Protein AF-A0A1Y5PJU2-F1 (afdb_monomer)

Structure (mmCIF, N/CA/C/O backbone):
data_AF-A0A1Y5PJU2-F1
#
_entry.id   AF-A0A1Y5PJU2-F1
#
loop_
_atom_site.group_PDB
_atom_site.id
_atom_site.type_symbol
_atom_site.label_atom_id
_atom_site.label_alt_id
_atom_site.label_comp_id
_atom_site.label_asym_id
_atom_site.label_entity_id
_atom_site.label_seq_id
_atom_site.pdbx_PDB_ins_code
_atom_site.Cartn_x
_atom_site.Cartn_y
_atom_site.Cartn_z
_atom_site.occupancy
_atom_site.B_iso_or_equiv
_atom_site.auth_seq_id
_atom_site.auth_comp_id
_atom_site.auth_asym_id
_atom_site.auth_atom_id
_atom_site.pdbx_PDB_model_num
ATOM 1 N N . MET A 1 1 ? -6.019 -44.370 -38.237 1.00 35.06 1 MET A N 1
ATOM 2 C CA . MET A 1 1 ? -5.677 -44.091 -36.828 1.00 35.06 1 MET A CA 1
ATOM 3 C C . MET A 1 1 ? -4.952 -42.765 -36.799 1.00 35.06 1 MET A C 1
ATOM 5 O O . MET A 1 1 ? -3.751 -42.703 -37.023 1.00 35.06 1 MET A O 1
ATOM 9 N N . GLU A 1 2 ? -5.731 -41.704 -36.664 1.00 30.97 2 GLU A N 1
ATOM 10 C CA . GLU A 1 2 ? -5.253 -40.337 -36.496 1.00 30.97 2 GLU A CA 1
ATOM 11 C C . GLU A 1 2 ? -4.631 -40.262 -35.096 1.00 30.97 2 GLU A C 1
ATOM 13 O O . GLU A 1 2 ? -5.286 -40.617 -34.115 1.00 30.97 2 GLU A O 1
ATOM 18 N N . LYS A 1 3 ? -3.340 -39.930 -34.989 1.00 35.19 3 LYS A N 1
ATOM 19 C CA . LYS A 1 3 ? -2.723 -39.669 -33.685 1.00 35.19 3 LYS A CA 1
ATOM 20 C C . LYS A 1 3 ? -3.449 -38.456 -33.104 1.00 35.19 3 LYS A C 1
ATOM 22 O O . LYS A 1 3 ? -3.185 -37.345 -33.548 1.00 35.19 3 LYS A O 1
ATOM 27 N N . MET A 1 4 ? -4.360 -38.669 -32.152 1.00 36.19 4 MET A N 1
ATOM 28 C CA . MET A 1 4 ? -4.891 -37.590 -31.322 1.00 36.19 4 MET A CA 1
ATOM 29 C C . MET A 1 4 ? -3.695 -36.890 -30.682 1.00 36.19 4 MET A C 1
ATOM 31 O O . MET A 1 4 ? -2.998 -37.458 -29.843 1.00 36.19 4 MET A O 1
ATOM 35 N N . THR A 1 5 ? -3.404 -35.682 -31.145 1.00 40.88 5 THR A N 1
ATOM 36 C CA . THR A 1 5 ? -2.359 -34.816 -30.616 1.00 40.88 5 THR A CA 1
ATOM 37 C C . THR A 1 5 ? -2.793 -34.329 -29.238 1.00 40.88 5 THR A C 1
ATOM 39 O O . THR A 1 5 ? -3.258 -33.206 -29.088 1.00 40.88 5 THR A O 1
ATOM 42 N N . GLY A 1 6 ? -2.633 -35.169 -28.213 1.00 47.41 6 GLY A N 1
ATOM 43 C CA . GLY A 1 6 ? -2.803 -34.821 -26.796 1.00 47.41 6 GLY A CA 1
ATOM 44 C C . GLY A 1 6 ? -1.730 -33.858 -26.269 1.00 47.41 6 GLY A C 1
ATOM 45 O O . GLY A 1 6 ? -1.386 -33.893 -25.094 1.00 47.41 6 GLY A O 1
ATOM 46 N N . GLY A 1 7 ? -1.159 -33.013 -27.131 1.00 60.91 7 GLY A N 1
ATOM 47 C CA . GLY A 1 7 ? -0.114 -32.057 -26.781 1.00 60.91 7 GLY A CA 1
ATOM 48 C C . GLY A 1 7 ? -0.675 -30.775 -26.167 1.00 60.91 7 GLY A C 1
ATOM 49 O O . GLY A 1 7 ? -1.862 -30.471 -26.285 1.00 60.91 7 GLY A O 1
ATOM 50 N N . LEU A 1 8 ? 0.199 -29.998 -25.530 1.00 74.81 8 LEU A N 1
ATOM 51 C CA . LEU A 1 8 ? -0.090 -28.649 -25.025 1.00 74.81 8 LEU A CA 1
ATOM 52 C C . LEU A 1 8 ? 0.005 -27.576 -26.134 1.00 74.81 8 LEU A C 1
ATOM 54 O O . LEU A 1 8 ? 0.258 -26.415 -25.833 1.00 74.81 8 LEU A O 1
ATOM 58 N N . GLY A 1 9 ? -0.151 -27.955 -27.410 1.00 76.50 9 GLY A N 1
ATOM 59 C CA . GLY A 1 9 ? 0.202 -27.128 -28.575 1.00 76.50 9 GLY A CA 1
ATOM 60 C C . GLY A 1 9 ? -0.530 -25.784 -28.670 1.00 76.50 9 GLY A C 1
ATOM 61 O O . GLY A 1 9 ? 0.021 -24.837 -29.224 1.00 76.50 9 GLY A O 1
ATOM 62 N N . ASP A 1 10 ? -1.712 -25.679 -28.060 1.00 85.62 10 ASP A N 1
ATOM 63 C CA . ASP A 1 10 ? -2.533 -24.460 -28.051 1.00 85.62 10 ASP A CA 1
ATOM 64 C C . ASP A 1 10 ? -2.199 -23.508 -26.880 1.00 85.62 10 ASP A C 1
ATOM 66 O O . ASP A 1 10 ? -2.686 -22.373 -26.810 1.00 85.62 10 ASP A O 1
ATOM 70 N N . LEU A 1 11 ? -1.361 -23.953 -25.934 1.00 93.75 11 LEU A N 1
ATOM 71 C CA . LEU A 1 11 ? -0.965 -23.162 -24.769 1.00 93.75 11 LEU A CA 1
ATOM 72 C C . LEU A 1 11 ? 0.141 -22.158 -25.108 1.00 93.75 11 LEU A C 1
ATOM 74 O O . LEU A 1 11 ? 0.793 -22.225 -26.144 1.00 93.75 11 LEU A O 1
ATOM 78 N N . HIS A 1 12 ? 0.378 -21.205 -24.214 1.00 96.38 12 HIS A N 1
ATOM 79 C CA . HIS A 1 12 ? 1.421 -20.201 -24.373 1.00 96.38 12 HIS A CA 1
ATOM 80 C C . HIS A 1 12 ? 2.815 -20.855 -24.535 1.00 96.38 12 HIS A C 1
ATOM 82 O O . HIS A 1 12 ? 3.142 -21.754 -23.751 1.00 96.38 12 HIS A O 1
ATOM 88 N N . PRO A 1 13 ? 3.677 -20.402 -25.471 1.00 90.06 13 PRO A N 1
ATOM 89 C CA . PRO A 1 13 ? 4.961 -21.054 -25.762 1.00 90.06 13 PRO A CA 1
ATOM 90 C C . PRO A 1 13 ? 5.866 -21.259 -24.540 1.00 90.06 13 PRO A C 1
ATOM 92 O O . PRO A 1 13 ? 6.467 -22.318 -24.390 1.00 90.06 13 PRO A O 1
ATOM 95 N N . LEU A 1 14 ? 5.917 -20.289 -23.617 1.00 87.62 14 LEU A N 1
ATOM 96 C CA . LEU A 1 14 ? 6.701 -20.424 -22.378 1.00 87.62 14 LEU A CA 1
ATOM 97 C C . LEU A 1 14 ? 6.152 -21.496 -21.423 1.00 87.62 14 LEU A C 1
ATOM 99 O O . LEU A 1 14 ? 6.927 -22.110 -20.698 1.00 87.62 14 LEU A O 1
ATOM 103 N N . VAL A 1 15 ? 4.842 -21.764 -21.439 1.00 93.25 15 VAL A N 1
ATOM 104 C CA . VAL A 1 15 ? 4.245 -22.859 -20.656 1.00 93.25 15 VAL A CA 1
ATOM 105 C C . VAL A 1 15 ? 4.590 -24.202 -21.287 1.00 93.25 15 VAL A C 1
ATOM 107 O O . VAL A 1 15 ? 4.985 -25.126 -20.579 1.00 93.25 15 VAL A O 1
ATOM 110 N N . GLN A 1 16 ? 4.509 -24.296 -22.618 1.00 88.50 16 GLN A N 1
ATOM 111 C CA . GLN A 1 16 ? 4.917 -25.500 -23.346 1.00 88.50 16 GLN A CA 1
ATOM 112 C C . GLN A 1 16 ? 6.392 -25.829 -23.092 1.00 88.50 16 GLN A C 1
ATOM 114 O O . GLN A 1 16 ? 6.725 -26.977 -22.811 1.00 88.50 16 GLN A O 1
ATOM 119 N N . ALA A 1 17 ? 7.265 -24.820 -23.138 1.00 82.38 17 ALA A N 1
ATOM 120 C CA . ALA A 1 17 ? 8.690 -24.986 -22.884 1.00 82.38 17 ALA A CA 1
ATOM 121 C C . ALA A 1 17 ? 8.986 -25.412 -21.437 1.00 82.38 17 ALA A C 1
ATOM 123 O O . ALA A 1 17 ? 9.853 -26.255 -21.219 1.00 82.38 17 ALA A O 1
ATOM 124 N N . ALA A 1 18 ? 8.272 -24.849 -20.457 1.00 87.19 18 ALA A N 1
ATOM 125 C CA . ALA A 1 18 ? 8.531 -25.104 -19.043 1.00 87.19 18 ALA A CA 1
ATOM 126 C C . ALA A 1 18 ? 7.957 -26.439 -18.537 1.00 87.19 18 ALA A C 1
ATOM 128 O O . ALA A 1 18 ? 8.632 -27.134 -17.784 1.00 87.19 18 ALA A O 1
ATOM 129 N N . GLY A 1 19 ? 6.720 -26.783 -18.917 1.00 87.06 19 GLY A N 1
ATOM 130 C CA . GLY A 1 19 ? 5.999 -27.945 -18.375 1.00 87.06 19 GLY A CA 1
ATOM 131 C C . GLY A 1 19 ? 5.685 -29.053 -19.385 1.00 87.06 19 GLY A C 1
ATOM 132 O O . GLY A 1 19 ? 5.297 -30.151 -18.992 1.00 87.06 19 GLY A O 1
ATOM 133 N N . GLY A 1 20 ? 5.846 -28.802 -20.688 1.00 86.19 20 GLY A N 1
ATOM 134 C CA . GLY A 1 20 ? 5.513 -29.765 -21.743 1.00 86.19 20 GLY A CA 1
ATOM 135 C C . GLY A 1 20 ? 6.273 -31.092 -21.670 1.00 86.19 20 GLY A C 1
ATOM 136 O O . GLY A 1 20 ? 5.627 -32.135 -21.796 1.00 86.19 20 GLY A O 1
ATOM 137 N N . PRO A 1 21 ? 7.600 -31.104 -21.430 1.00 86.75 21 PRO A N 1
ATOM 138 C CA . PRO A 1 21 ? 8.348 -32.352 -21.289 1.00 86.75 21 PRO A CA 1
ATOM 139 C C . PRO A 1 21 ? 7.838 -33.231 -20.141 1.00 86.75 21 PRO A C 1
ATOM 141 O O . PRO A 1 21 ? 7.732 -34.443 -20.293 1.00 86.75 21 PRO A O 1
ATOM 144 N N . GLN A 1 22 ? 7.503 -32.638 -18.998 1.00 90.00 22 GLN A N 1
ATOM 145 C CA . GLN A 1 22 ? 7.021 -33.347 -17.815 1.00 90.00 22 GLN A CA 1
ATOM 146 C C . GLN A 1 22 ? 5.606 -33.878 -18.045 1.00 90.00 22 GLN A C 1
ATOM 148 O O . GLN A 1 22 ? 5.347 -35.055 -17.799 1.00 90.00 22 GLN A O 1
ATOM 153 N N . PHE A 1 23 ? 4.732 -33.057 -18.633 1.00 93.44 23 PHE A N 1
ATOM 154 C CA . PHE A 1 23 ? 3.368 -33.453 -18.973 1.00 93.44 23 PHE A CA 1
ATOM 155 C C . PHE A 1 23 ? 3.345 -34.646 -19.939 1.00 93.44 23 PHE A C 1
ATOM 157 O O . PHE A 1 23 ? 2.614 -35.609 -19.724 1.00 93.44 23 PHE A O 1
ATOM 164 N N . ALA A 1 24 ? 4.193 -34.627 -20.973 1.00 90.31 24 ALA A N 1
ATOM 165 C CA . ALA A 1 24 ? 4.287 -35.709 -21.954 1.00 90.31 24 ALA A CA 1
ATOM 166 C C . ALA A 1 24 ? 4.785 -37.040 -21.359 1.00 90.31 24 ALA A C 1
ATOM 168 O O . ALA A 1 24 ? 4.504 -38.099 -21.917 1.00 90.31 24 ALA A O 1
ATOM 169 N N . ASN A 1 25 ? 5.512 -36.985 -20.240 1.00 89.12 25 ASN A N 1
ATOM 170 C CA . ASN A 1 25 ? 6.032 -38.155 -19.532 1.00 89.12 25 ASN A CA 1
ATOM 171 C C . ASN A 1 25 ? 5.142 -38.596 -18.354 1.00 89.12 25 ASN A C 1
ATOM 173 O O . ASN A 1 25 ? 5.521 -39.510 -17.628 1.00 89.12 25 ASN A O 1
ATOM 177 N N . GLY A 1 26 ? 3.977 -37.969 -18.155 1.00 91.62 26 GLY A N 1
ATOM 178 C CA . GLY A 1 26 ? 3.060 -38.289 -17.056 1.00 91.62 26 GLY A CA 1
ATOM 179 C C . GLY A 1 26 ? 3.444 -37.685 -15.700 1.00 91.62 26 GLY A C 1
ATOM 180 O O . GLY A 1 26 ? 2.814 -38.002 -14.696 1.00 91.62 26 GLY A O 1
ATOM 181 N N . HIS A 1 27 ? 4.446 -36.802 -15.648 1.00 92.88 27 HIS A N 1
ATOM 182 C CA . HIS A 1 27 ? 4.845 -36.081 -14.434 1.00 92.88 27 HIS A CA 1
ATOM 183 C C . HIS A 1 27 ? 4.043 -34.778 -14.313 1.00 92.88 27 HIS A C 1
ATOM 185 O O . HIS A 1 27 ? 4.526 -33.679 -14.594 1.00 92.88 27 HIS A O 1
ATOM 191 N N . TYR A 1 28 ? 2.763 -34.907 -13.973 1.00 96.12 28 TYR A N 1
ATOM 192 C CA . TYR A 1 28 ? 1.808 -33.803 -14.042 1.00 96.12 28 TYR A CA 1
ATOM 193 C C . TYR A 1 28 ? 2.043 -32.711 -12.991 1.00 96.12 28 TYR A C 1
ATOM 195 O O . TYR A 1 28 ? 1.958 -31.527 -13.322 1.00 96.12 28 TYR A O 1
ATOM 203 N N . ASP A 1 29 ? 2.401 -33.077 -11.759 1.00 95.00 29 ASP A N 1
ATOM 204 C CA . ASP A 1 29 ? 2.730 -32.101 -10.713 1.00 95.00 29 ASP A CA 1
ATOM 205 C C . ASP A 1 29 ? 3.956 -31.259 -11.079 1.00 95.00 29 ASP A C 1
ATOM 207 O O . ASP A 1 29 ? 3.908 -30.028 -11.007 1.00 95.00 29 ASP A O 1
ATOM 211 N N . ASP A 1 30 ? 5.010 -31.894 -11.591 1.00 88.38 30 ASP A N 1
ATOM 212 C CA . ASP A 1 30 ? 6.201 -31.190 -12.068 1.00 88.38 30 ASP A CA 1
ATOM 213 C C . ASP A 1 30 ? 5.893 -30.265 -13.249 1.00 88.38 30 ASP A C 1
ATOM 215 O O . ASP A 1 30 ? 6.436 -29.161 -13.344 1.00 88.38 30 ASP A O 1
ATOM 219 N N . ALA A 1 31 ? 5.013 -30.690 -14.161 1.00 94.38 31 ALA A N 1
ATOM 220 C CA . ALA A 1 31 ? 4.590 -29.864 -15.287 1.00 94.38 31 ALA A CA 1
ATOM 221 C C . ALA A 1 31 ? 3.928 -28.566 -14.804 1.00 94.38 31 ALA A C 1
ATOM 223 O O . ALA A 1 31 ? 4.286 -27.475 -15.258 1.00 94.38 31 ALA A O 1
ATOM 224 N N . VAL A 1 32 ? 2.998 -28.683 -13.851 1.00 97.31 32 VAL A N 1
ATOM 225 C CA . VAL A 1 32 ? 2.294 -27.546 -13.247 1.00 97.31 32 VAL A CA 1
ATOM 226 C C . VAL A 1 32 ? 3.267 -26.660 -12.468 1.00 97.31 32 VAL A C 1
ATOM 228 O O . VAL A 1 32 ? 3.274 -25.440 -12.657 1.00 97.31 32 VAL A O 1
ATOM 231 N N . PHE A 1 33 ? 4.128 -27.251 -11.635 1.00 94.56 33 PHE A N 1
ATOM 232 C CA . PHE A 1 33 ? 5.118 -26.511 -10.856 1.00 94.56 33 PHE A CA 1
ATOM 233 C C . PHE A 1 33 ? 6.047 -25.686 -11.752 1.00 94.56 33 PHE A C 1
ATOM 235 O O . PHE A 1 33 ? 6.210 -24.481 -11.535 1.00 94.56 33 PHE A O 1
ATOM 242 N N . ASN A 1 34 ? 6.612 -26.302 -12.794 1.00 89.00 34 ASN A N 1
ATOM 243 C CA . ASN A 1 34 ? 7.532 -25.627 -13.706 1.00 89.00 34 ASN A CA 1
ATOM 244 C C . ASN A 1 34 ? 6.843 -24.513 -14.503 1.00 89.00 34 ASN A C 1
ATOM 246 O O . ASN A 1 34 ? 7.428 -23.443 -14.679 1.00 89.00 34 ASN A O 1
ATOM 250 N N . ALA A 1 35 ? 5.592 -24.710 -14.926 1.00 96.56 35 ALA A N 1
ATOM 251 C CA . ALA A 1 35 ? 4.828 -23.678 -15.619 1.00 96.56 35 ALA A CA 1
ATOM 252 C C . ALA A 1 35 ? 4.584 -22.441 -14.739 1.00 96.56 35 ALA A C 1
ATOM 254 O O . ALA A 1 35 ? 4.858 -21.319 -15.166 1.00 96.56 35 ALA A O 1
ATOM 255 N N . PHE A 1 36 ? 4.129 -22.615 -13.494 1.00 96.94 36 PHE A N 1
ATOM 256 C CA . PHE A 1 36 ? 3.908 -21.479 -12.591 1.00 96.94 36 PHE A CA 1
ATOM 257 C C . PHE A 1 36 ? 5.208 -20.874 -12.051 1.00 96.94 36 PHE A C 1
ATOM 259 O O . PHE A 1 36 ? 5.241 -19.682 -11.740 1.00 96.94 36 PHE A O 1
ATOM 266 N N . ARG A 1 37 ? 6.302 -21.644 -11.985 1.00 91.75 37 ARG A N 1
ATOM 267 C CA . ARG A 1 37 ? 7.639 -21.082 -11.760 1.00 91.75 37 ARG A CA 1
ATOM 268 C C . ARG A 1 37 ? 8.046 -20.165 -12.911 1.00 91.75 37 ARG A C 1
ATOM 270 O O . ARG A 1 37 ? 8.494 -19.058 -12.648 1.00 91.75 37 ARG A O 1
ATOM 277 N N . ALA A 1 38 ? 7.816 -20.575 -14.159 1.00 90.69 38 ALA A N 1
ATOM 278 C CA . ALA A 1 38 ? 8.081 -19.729 -15.318 1.00 90.69 38 ALA A CA 1
ATOM 279 C C . ALA A 1 38 ? 7.232 -18.445 -15.309 1.00 90.69 38 ALA A C 1
ATOM 281 O O . ALA A 1 38 ? 7.733 -17.394 -15.702 1.00 90.69 38 ALA A O 1
ATOM 282 N N . VAL A 1 39 ? 5.976 -18.503 -14.836 1.00 97.19 39 VAL A N 1
ATOM 283 C CA . VAL A 1 39 ? 5.142 -17.301 -14.635 1.00 97.19 39 VAL A CA 1
ATOM 284 C C . VAL A 1 39 ? 5.806 -16.353 -13.633 1.00 97.19 39 VAL A C 1
ATOM 286 O O . VAL A 1 39 ? 5.993 -15.186 -13.952 1.00 97.19 39 VAL A O 1
ATOM 289 N N . GLU A 1 40 ? 6.218 -16.850 -12.461 1.00 92.88 40 GLU A N 1
ATOM 290 C CA . GLU A 1 40 ? 6.909 -16.037 -11.447 1.00 92.88 40 GLU A CA 1
ATOM 291 C C . GLU A 1 40 ? 8.213 -15.425 -11.978 1.00 92.88 40 GLU A C 1
ATOM 293 O O . GLU A 1 40 ? 8.447 -14.230 -11.803 1.00 92.88 40 GLU A O 1
ATOM 298 N N . ASP A 1 41 ? 9.041 -16.220 -12.656 1.00 87.44 41 ASP A N 1
ATOM 299 C CA . ASP A 1 41 ? 10.323 -15.766 -13.201 1.00 87.44 41 ASP A CA 1
ATOM 300 C C . ASP A 1 41 ? 10.126 -14.685 -14.276 1.00 87.44 41 ASP A C 1
ATOM 302 O O . ASP A 1 41 ? 10.864 -13.697 -14.313 1.00 87.44 41 ASP A O 1
ATOM 306 N N . ARG A 1 42 ? 9.097 -14.821 -15.125 1.00 94.75 42 ARG A N 1
ATOM 307 C CA . ARG A 1 42 ? 8.756 -13.797 -16.120 1.00 94.75 42 ARG A CA 1
ATOM 308 C C . ARG A 1 42 ? 8.219 -12.527 -15.466 1.00 94.75 42 ARG A C 1
ATOM 310 O O . ARG A 1 42 ? 8.622 -11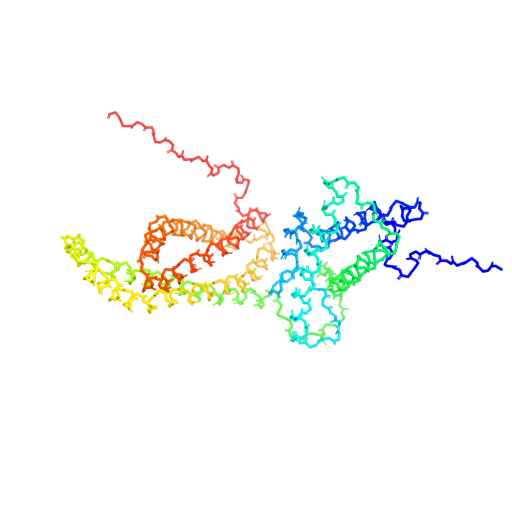.445 -15.883 1.00 94.75 42 ARG A O 1
ATOM 317 N N . THR A 1 43 ? 7.374 -12.642 -14.441 1.00 93.94 43 THR A N 1
ATOM 318 C CA . THR A 1 43 ? 6.894 -11.484 -13.673 1.00 93.94 43 THR A CA 1
ATOM 319 C C . THR A 1 43 ? 8.067 -10.696 -13.093 1.00 93.94 43 THR A C 1
ATOM 321 O O . THR A 1 43 ? 8.143 -9.498 -13.339 1.00 93.94 43 THR A O 1
ATOM 324 N N . LYS A 1 44 ? 9.031 -11.356 -12.426 1.00 84.38 44 LYS A N 1
ATOM 325 C CA . LYS A 1 44 ? 10.247 -10.697 -11.902 1.00 84.38 44 LYS A CA 1
ATOM 326 C C . LYS A 1 44 ? 11.031 -9.980 -12.994 1.00 84.38 44 LYS A C 1
ATOM 328 O O . LYS A 1 44 ? 11.446 -8.840 -12.816 1.00 84.38 44 LYS A O 1
ATOM 333 N N . LYS A 1 45 ? 11.234 -10.655 -14.130 1.00 84.12 45 LYS A N 1
ATOM 334 C CA . LYS A 1 45 ? 11.991 -10.104 -15.258 1.00 84.12 45 LYS A CA 1
ATOM 335 C C . LYS A 1 45 ? 11.337 -8.839 -15.814 1.00 84.12 45 LYS A C 1
ATOM 337 O O . LYS A 1 45 ? 12.047 -7.886 -16.107 1.00 84.12 45 LYS A O 1
ATOM 342 N N . LEU A 1 46 ? 10.016 -8.849 -15.981 1.00 81.38 46 LEU A N 1
ATOM 343 C CA . LEU A 1 46 ? 9.278 -7.718 -16.542 1.00 81.38 46 LEU A CA 1
ATOM 344 C C . LEU A 1 46 ? 9.131 -6.567 -15.544 1.00 81.38 46 LEU A C 1
ATOM 346 O O . LEU A 1 46 ? 9.163 -5.414 -15.949 1.00 81.38 46 LEU A O 1
ATOM 350 N N . SER A 1 47 ? 8.978 -6.868 -14.254 1.00 83.25 47 SER A N 1
ATOM 351 C CA . SER A 1 47 ? 8.734 -5.853 -13.229 1.00 83.25 47 SER A CA 1
ATOM 352 C C . SER A 1 47 ? 10.004 -5.297 -12.576 1.00 83.25 47 SER A C 1
ATOM 354 O O . SER A 1 47 ? 9.904 -4.373 -11.778 1.00 83.25 47 SER A O 1
ATOM 356 N N . GLY A 1 48 ? 11.173 -5.911 -12.797 1.00 76.12 48 GLY A N 1
ATOM 357 C CA . GLY A 1 48 ? 12.422 -5.573 -12.097 1.00 76.12 48 GLY A CA 1
ATOM 358 C C . GLY A 1 48 ? 12.415 -5.878 -10.589 1.00 76.12 48 GLY A C 1
ATOM 359 O O . GLY A 1 48 ? 13.352 -5.520 -9.879 1.00 76.12 48 GLY A O 1
ATOM 360 N N . ASN A 1 49 ? 11.373 -6.546 -10.082 1.00 74.56 49 ASN A N 1
ATOM 361 C CA . ASN A 1 49 ? 11.181 -6.794 -8.653 1.00 74.56 49 ASN A CA 1
ATOM 362 C C . ASN A 1 49 ? 11.856 -8.118 -8.240 1.00 74.56 49 ASN A C 1
ATOM 364 O O . ASN A 1 49 ? 11.757 -9.125 -8.944 1.00 74.56 49 ASN A O 1
ATOM 368 N N . SER A 1 50 ? 12.542 -8.117 -7.095 1.00 79.94 50 SER A N 1
ATOM 369 C CA . SER A 1 50 ? 13.275 -9.272 -6.554 1.00 79.94 50 SER A CA 1
ATOM 370 C C . SER A 1 50 ? 12.478 -10.116 -5.550 1.00 79.94 50 SER A C 1
ATOM 372 O O . SER A 1 50 ? 12.957 -11.163 -5.105 1.00 79.94 50 SER A O 1
ATOM 374 N N . ASP A 1 51 ? 11.256 -9.704 -5.213 1.00 74.56 51 ASP A N 1
ATOM 375 C CA . ASP A 1 51 ? 10.341 -10.448 -4.356 1.00 74.56 51 ASP A CA 1
ATOM 376 C C . ASP A 1 51 ? 9.949 -11.805 -4.950 1.00 74.56 51 ASP A C 1
ATOM 378 O O . ASP A 1 51 ? 10.087 -12.080 -6.142 1.00 74.56 51 ASP A O 1
ATOM 382 N N . ILE A 1 52 ? 9.406 -12.680 -4.101 1.00 77.44 52 ILE A N 1
ATOM 383 C CA . ILE A 1 52 ? 8.977 -14.028 -4.482 1.00 77.44 52 ILE A CA 1
ATOM 384 C C . ILE A 1 52 ? 7.546 -14.309 -4.036 1.00 77.44 52 ILE A C 1
ATOM 386 O O . ILE A 1 52 ? 7.027 -13.712 -3.085 1.00 77.44 52 ILE A O 1
ATOM 390 N N . GLY A 1 53 ? 6.918 -15.285 -4.687 1.00 80.50 53 GLY A N 1
ATOM 391 C CA . GLY A 1 53 ? 5.662 -15.835 -4.219 1.00 80.50 53 GLY A CA 1
ATOM 392 C C . GLY A 1 53 ? 4.524 -14.808 -4.201 1.00 80.50 53 GLY A C 1
ATOM 393 O O . GLY A 1 53 ? 4.411 -13.934 -5.058 1.00 80.50 53 GLY A O 1
ATOM 394 N N . LYS A 1 54 ? 3.685 -14.892 -3.164 1.00 84.56 54 LYS A N 1
ATOM 395 C CA . LYS A 1 54 ? 2.544 -13.989 -2.958 1.00 84.56 54 LYS A CA 1
ATOM 396 C C . LYS A 1 54 ? 2.952 -12.513 -2.924 1.00 84.56 54 LYS A C 1
ATOM 398 O O . LYS A 1 54 ? 2.225 -11.700 -3.481 1.00 84.56 54 LYS A O 1
ATOM 403 N N . ARG A 1 55 ? 4.076 -12.183 -2.269 1.00 76.94 55 ARG A N 1
ATOM 404 C CA . ARG A 1 55 ? 4.516 -10.792 -2.058 1.00 76.94 55 ARG A CA 1
ATOM 405 C C . ARG A 1 55 ? 4.830 -10.109 -3.389 1.00 76.94 55 ARG A C 1
ATOM 407 O O . ARG A 1 55 ? 4.329 -9.015 -3.630 1.00 76.94 55 ARG A O 1
ATOM 414 N N . LEU A 1 56 ? 5.533 -10.820 -4.276 1.00 87.88 56 LEU A N 1
ATOM 415 C CA . LEU A 1 56 ? 5.775 -10.377 -5.649 1.00 87.88 56 LEU A CA 1
ATOM 416 C C . LEU A 1 56 ? 4.459 -10.090 -6.374 1.00 87.88 56 LEU A C 1
ATOM 418 O O . LEU A 1 56 ? 4.264 -8.990 -6.875 1.00 87.88 56 LEU A O 1
ATOM 422 N N . MET A 1 57 ? 3.543 -11.064 -6.404 1.00 93.81 57 MET A N 1
ATOM 423 C CA . MET A 1 57 ? 2.299 -10.934 -7.170 1.00 93.81 57 MET A CA 1
ATOM 424 C C . MET A 1 57 ? 1.404 -9.810 -6.637 1.00 93.81 57 MET A C 1
ATOM 426 O O . MET A 1 57 ? 0.827 -9.067 -7.424 1.00 93.81 57 MET A O 1
ATOM 430 N N . SER A 1 58 ? 1.314 -9.646 -5.312 1.00 86.25 58 SER A N 1
ATOM 431 C CA . SER A 1 58 ? 0.519 -8.571 -4.712 1.00 86.25 58 SER A CA 1
ATOM 432 C C . SER A 1 58 ? 1.087 -7.179 -4.969 1.00 86.25 58 SER A C 1
ATOM 434 O O . SER A 1 58 ? 0.307 -6.236 -5.047 1.00 86.25 58 SER A O 1
ATOM 436 N N . GLY A 1 59 ? 2.415 -7.050 -5.053 1.00 77.31 59 GLY A N 1
ATOM 437 C CA . GLY A 1 59 ? 3.076 -5.774 -5.321 1.00 77.31 59 GLY A CA 1
ATOM 438 C C . GLY A 1 59 ? 3.045 -5.414 -6.803 1.00 77.31 59 GLY A C 1
ATOM 439 O O . GLY A 1 59 ? 2.642 -4.317 -7.165 1.00 77.31 59 GLY A O 1
ATOM 440 N N . VAL A 1 60 ? 3.408 -6.359 -7.674 1.00 89.25 60 VAL A N 1
ATOM 441 C CA . VAL A 1 60 ? 3.502 -6.122 -9.123 1.00 89.25 60 VAL A CA 1
ATOM 442 C C . VAL A 1 60 ? 2.139 -5.864 -9.764 1.00 89.25 60 VAL A C 1
ATOM 444 O O . VAL A 1 60 ? 2.043 -5.034 -10.663 1.00 89.25 60 VAL A O 1
ATOM 447 N N . PHE A 1 61 ? 1.090 -6.545 -9.303 1.00 91.69 61 PHE A N 1
ATOM 448 C CA . PHE A 1 61 ? -0.268 -6.400 -9.837 1.00 91.69 61 PHE A CA 1
ATOM 449 C C . PHE A 1 61 ? -1.192 -5.646 -8.882 1.00 91.69 61 PHE A C 1
ATOM 451 O O . PHE A 1 61 ? -2.385 -5.920 -8.848 1.00 91.69 61 PHE A O 1
ATOM 458 N N . ASN A 1 62 ? -0.660 -4.740 -8.062 1.00 85.94 62 ASN A N 1
ATOM 459 C CA . ASN A 1 62 ? -1.494 -3.894 -7.220 1.00 85.94 62 ASN A CA 1
ATOM 460 C C . ASN A 1 62 ? -2.538 -3.148 -8.081 1.00 85.94 62 ASN A C 1
ATOM 462 O O . ASN A 1 62 ? -2.206 -2.576 -9.110 1.00 85.94 62 ASN A O 1
ATOM 466 N N . GLU A 1 63 ? -3.808 -3.193 -7.693 1.00 78.81 63 GLU A N 1
ATOM 467 C CA . GLU A 1 63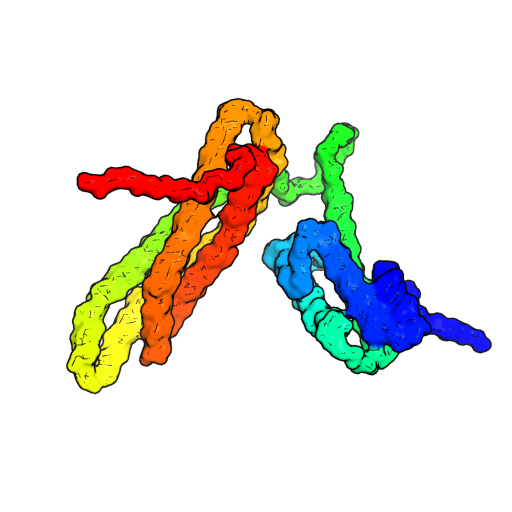 ? -4.922 -2.697 -8.500 1.00 78.81 63 GLU A CA 1
ATOM 468 C C . GLU A 1 63 ? -4.983 -1.168 -8.576 1.00 78.81 63 GLU A C 1
ATOM 470 O O . GLU A 1 63 ? -5.499 -0.625 -9.554 1.00 78.81 63 GLU A O 1
ATOM 475 N N . GLN A 1 64 ? -4.397 -0.483 -7.591 1.00 70.62 64 GLN A N 1
ATOM 476 C CA . GLN A 1 64 ? -4.270 0.970 -7.567 1.00 70.62 64 GLN A CA 1
ATOM 477 C C . GLN A 1 64 ? -3.049 1.449 -8.373 1.00 70.62 64 GLN A C 1
ATOM 479 O O . GLN A 1 64 ? -3.157 2.410 -9.130 1.00 70.62 64 GLN A O 1
ATOM 484 N N . MET A 1 65 ? -1.906 0.765 -8.254 1.00 70.06 65 MET A N 1
ATOM 485 C CA . MET A 1 65 ? -0.672 1.042 -9.004 1.00 70.06 65 MET A CA 1
ATOM 486 C C . MET A 1 65 ? 0.018 -0.255 -9.452 1.00 70.06 65 MET A C 1
ATOM 488 O O . MET A 1 65 ? 0.949 -0.729 -8.792 1.00 70.06 65 MET A O 1
ATOM 492 N N . PRO A 1 66 ? -0.403 -0.849 -10.577 1.00 83.75 66 PRO A N 1
ATOM 493 C CA . PRO A 1 66 ? 0.241 -2.051 -11.077 1.00 83.75 66 PRO A CA 1
ATOM 494 C C . PRO A 1 66 ? 1.587 -1.688 -11.712 1.00 83.75 66 PRO A C 1
ATOM 496 O O . PRO A 1 66 ? 1.647 -0.871 -12.627 1.00 83.75 66 PRO A O 1
ATOM 499 N N . VAL A 1 67 ? 2.666 -2.352 -11.287 1.00 84.44 67 VAL A N 1
ATOM 500 C CA . VAL A 1 67 ? 3.973 -2.283 -11.969 1.00 84.44 67 VAL A CA 1
ATOM 501 C C . VAL A 1 67 ? 3.857 -2.847 -13.389 1.00 84.44 67 VAL A C 1
ATOM 503 O O . VAL A 1 67 ? 4.525 -2.380 -14.306 1.00 84.44 67 VAL A O 1
ATOM 506 N N . LEU A 1 68 ? 2.993 -3.850 -13.583 1.00 89.00 68 LEU A N 1
ATOM 507 C CA . LEU A 1 68 ? 2.690 -4.427 -14.891 1.00 89.00 68 LEU A CA 1
ATOM 508 C C . LEU A 1 68 ? 1.203 -4.277 -15.219 1.00 89.00 68 LEU A C 1
ATOM 510 O O . LEU A 1 68 ? 0.359 -4.942 -14.615 1.00 89.00 68 LEU A O 1
ATOM 514 N N . ASP A 1 69 ? 0.882 -3.468 -16.232 1.00 90.56 69 ASP A N 1
ATOM 515 C CA . ASP A 1 69 ? -0.489 -3.348 -16.735 1.00 90.56 69 ASP A CA 1
ATOM 516 C C . ASP A 1 69 ? -0.857 -4.519 -17.659 1.00 90.56 69 ASP A C 1
ATOM 518 O O . ASP A 1 69 ? -0.558 -4.553 -18.858 1.00 90.56 69 ASP A O 1
ATOM 522 N N . ILE A 1 70 ? -1.565 -5.480 -17.078 1.00 93.75 70 ILE A N 1
ATOM 523 C CA . ILE A 1 70 ? -2.019 -6.710 -17.724 1.00 93.75 70 ILE A CA 1
ATOM 524 C C . ILE A 1 70 ? -3.432 -6.614 -18.311 1.00 93.75 70 ILE A C 1
ATOM 526 O O . ILE A 1 70 ? -3.937 -7.618 -18.817 1.00 93.75 70 ILE A O 1
ATOM 530 N N . THR A 1 71 ? -4.086 -5.451 -18.268 1.00 92.50 71 THR A N 1
ATOM 531 C CA . THR A 1 71 ? -5.489 -5.301 -18.698 1.00 92.50 71 THR A CA 1
ATOM 532 C C . THR A 1 71 ? -5.685 -5.630 -20.179 1.00 92.50 71 THR A C 1
ATOM 534 O O . THR A 1 71 ? -4.737 -5.662 -20.971 1.00 92.50 71 THR A O 1
ATOM 537 N N . SER A 1 72 ? -6.904 -5.920 -20.596 1.00 91.94 72 SER A N 1
ATOM 538 C CA . SER A 1 72 ? -7.279 -6.174 -21.980 1.00 91.94 72 SER A CA 1
ATOM 539 C C . SER A 1 72 ? -7.328 -4.854 -22.771 1.00 91.94 72 SER A C 1
ATOM 541 O O . SER A 1 72 ? -7.633 -3.801 -22.216 1.00 91.94 72 SER A O 1
ATOM 543 N N . PRO A 1 73 ? -6.998 -4.859 -24.077 1.00 81.50 73 PRO A N 1
ATOM 544 C CA . PRO A 1 73 ? -6.897 -3.628 -24.871 1.00 81.50 73 PRO A CA 1
ATOM 545 C C . PRO A 1 73 ? -8.248 -2.955 -25.166 1.00 81.50 73 PRO A C 1
ATOM 547 O O . PRO A 1 73 ? -8.276 -1.763 -25.440 1.00 81.50 73 PRO A O 1
ATOM 550 N N . ASN A 1 74 ? -9.355 -3.702 -25.102 1.00 86.31 74 ASN A N 1
ATOM 551 C CA . ASN A 1 74 ? -10.701 -3.234 -25.455 1.00 86.31 74 ASN A CA 1
ATOM 552 C C . ASN A 1 74 ? -11.606 -3.120 -24.217 1.00 86.31 74 ASN A C 1
ATOM 554 O O . ASN A 1 74 ? -12.747 -3.579 -24.251 1.00 86.31 74 ASN A O 1
ATOM 558 N N . CYS A 1 75 ? -11.073 -2.570 -23.128 1.00 83.88 75 CYS A N 1
ATOM 559 C CA . CYS A 1 75 ? -11.805 -2.339 -21.886 1.00 83.88 75 CYS A CA 1
ATOM 560 C C . CYS A 1 75 ? -11.989 -0.842 -21.631 1.00 83.88 75 CYS A C 1
ATOM 562 O O . CYS A 1 75 ? -11.075 -0.053 -21.895 1.00 83.88 75 CYS A O 1
ATOM 564 N N . ASP A 1 76 ? -13.150 -0.468 -21.097 1.00 86.38 76 ASP A N 1
ATOM 565 C CA . ASP A 1 76 ? -13.326 0.826 -20.435 1.00 86.38 76 ASP A CA 1
ATOM 566 C C . ASP A 1 76 ? -12.596 0.853 -19.077 1.00 86.38 76 ASP A C 1
ATOM 568 O O . ASP A 1 76 ? -11.950 -0.121 -18.675 1.00 86.38 76 ASP A O 1
ATOM 572 N N . ASP A 1 77 ? -12.612 1.996 -18.396 1.00 78.19 77 ASP A N 1
ATOM 573 C CA . ASP A 1 77 ? -11.809 2.181 -17.185 1.00 78.19 77 ASP A CA 1
ATOM 574 C C . ASP A 1 77 ? -12.337 1.387 -15.983 1.00 78.19 77 ASP A C 1
ATOM 576 O O . ASP A 1 77 ? -11.530 0.878 -15.202 1.00 78.19 77 ASP A O 1
ATOM 580 N N . ASP A 1 78 ? -13.653 1.178 -15.894 1.00 85.56 78 ASP A N 1
ATOM 581 C CA . ASP A 1 78 ? -14.263 0.326 -14.868 1.00 85.56 78 ASP A CA 1
ATOM 582 C C . ASP A 1 78 ? -13.862 -1.143 -15.094 1.00 85.56 78 ASP A C 1
ATOM 584 O O . ASP A 1 78 ? -13.391 -1.823 -14.183 1.00 85.56 78 ASP A O 1
ATOM 588 N N . GLN A 1 79 ? -13.925 -1.618 -16.342 1.00 89.81 79 GLN A N 1
ATOM 589 C CA . GLN A 1 79 ? -13.483 -2.963 -16.720 1.00 89.81 79 GLN A CA 1
ATOM 590 C C . GLN A 1 79 ? -11.985 -3.178 -16.476 1.00 89.81 79 GLN A C 1
ATOM 592 O O . GLN A 1 79 ? -11.572 -4.267 -16.076 1.00 89.81 79 GLN A O 1
ATOM 597 N N . LYS A 1 80 ? -11.149 -2.158 -16.704 1.00 86.00 80 LYS A N 1
ATOM 598 C CA . LYS A 1 80 ? -9.714 -2.225 -16.385 1.00 86.00 80 LYS A CA 1
ATOM 599 C C . LYS A 1 80 ? -9.478 -2.317 -14.881 1.00 86.00 80 LYS A C 1
ATOM 601 O O . LYS A 1 80 ? -8.581 -3.054 -14.476 1.00 86.00 80 LYS A O 1
ATOM 606 N N . ALA A 1 81 ? -10.236 -1.582 -14.067 1.00 82.56 81 ALA A N 1
ATOM 607 C CA . ALA A 1 81 ? -10.136 -1.659 -12.611 1.00 82.56 81 ALA A CA 1
ATOM 608 C C . ALA A 1 81 ? -10.484 -3.073 -12.113 1.00 82.56 81 ALA A C 1
ATOM 610 O O . ALA A 1 81 ? -9.680 -3.681 -11.399 1.00 82.56 81 ALA A O 1
ATOM 611 N N . ASP A 1 82 ? -11.597 -3.633 -12.597 1.00 92.88 82 ASP A N 1
ATOM 612 C CA . ASP A 1 82 ? -12.022 -5.005 -12.298 1.00 92.88 82 ASP A CA 1
ATOM 613 C C . ASP A 1 82 ? -10.980 -6.041 -12.745 1.00 92.88 82 ASP A C 1
ATOM 615 O O . ASP A 1 82 ? -10.648 -6.972 -12.005 1.00 92.88 82 ASP A O 1
ATOM 619 N N . GLU A 1 83 ? -10.419 -5.893 -13.950 1.00 95.06 83 GLU A N 1
ATOM 620 C CA . GLU A 1 83 ? -9.390 -6.810 -14.437 1.00 95.06 83 GLU A CA 1
ATOM 621 C C . GLU A 1 83 ? -8.099 -6.724 -13.617 1.00 95.06 83 GLU A C 1
ATOM 623 O O . GLU A 1 83 ? -7.503 -7.765 -13.338 1.00 95.06 83 GLU A O 1
ATOM 628 N N . ARG A 1 84 ? -7.657 -5.531 -13.198 1.00 91.88 84 ARG A N 1
ATOM 629 C CA . ARG A 1 84 ? -6.455 -5.385 -12.358 1.00 91.88 84 ARG A CA 1
ATOM 630 C C . ARG A 1 84 ? -6.617 -6.134 -11.040 1.00 91.88 84 ARG A C 1
ATOM 632 O O . ARG A 1 84 ? -5.773 -6.970 -10.710 1.00 91.88 84 ARG A O 1
ATOM 639 N N . GLU A 1 85 ? -7.714 -5.891 -10.326 1.00 94.62 85 GLU A N 1
ATOM 640 C CA . GLU A 1 85 ? -7.986 -6.559 -9.052 1.00 94.62 85 GLU A CA 1
ATOM 641 C C . GLU A 1 85 ? -8.191 -8.073 -9.242 1.00 94.62 85 GLU A C 1
ATOM 643 O O . GLU A 1 85 ? -7.589 -8.896 -8.543 1.00 94.62 85 GLU A O 1
ATOM 648 N N . GLY A 1 86 ? -8.975 -8.470 -10.246 1.00 97.12 86 GLY A N 1
ATOM 649 C CA . GLY A 1 86 ? -9.254 -9.873 -10.533 1.00 97.12 86 GLY A CA 1
ATOM 650 C C . GLY A 1 86 ? -7.993 -10.668 -10.873 1.00 97.12 86 GLY A C 1
ATOM 651 O O . GLY A 1 86 ? -7.734 -11.726 -10.290 1.00 97.12 86 GLY A O 1
ATOM 652 N N . PHE A 1 87 ? -7.156 -10.159 -11.777 1.00 96.75 87 PHE A N 1
ATOM 653 C CA . PHE A 1 87 ? -5.911 -10.835 -12.132 1.00 96.75 87 PHE A CA 1
ATOM 654 C C . PHE A 1 87 ? -4.897 -10.820 -10.993 1.00 96.75 87 PHE A C 1
ATOM 656 O O . PHE A 1 87 ? -4.222 -11.834 -10.816 1.00 96.75 87 PHE A O 1
ATOM 663 N N . LYS A 1 88 ? -4.819 -9.766 -10.168 1.00 96.75 88 LYS A N 1
ATOM 664 C CA . LYS A 1 88 ? -4.012 -9.792 -8.938 1.00 96.75 88 LYS A CA 1
ATOM 665 C C . LYS A 1 88 ? -4.351 -11.014 -8.090 1.00 96.75 88 LYS A C 1
ATOM 667 O O . LYS A 1 88 ? -3.453 -11.772 -7.708 1.00 96.75 88 LYS A O 1
ATOM 672 N N . PHE A 1 89 ? -5.640 -11.258 -7.846 1.00 97.38 89 PHE A N 1
ATOM 673 C CA . PHE A 1 89 ? -6.078 -12.434 -7.097 1.00 97.38 89 PHE A CA 1
ATOM 674 C C . PHE A 1 89 ? -5.758 -13.745 -7.812 1.00 97.38 89 PHE A C 1
ATOM 676 O O . PHE A 1 89 ? -5.337 -14.693 -7.149 1.00 97.38 89 PHE A O 1
ATOM 683 N N . LEU A 1 90 ? -5.877 -13.809 -9.140 1.00 97.88 90 LEU A N 1
ATOM 684 C CA . LEU A 1 90 ? -5.503 -15.001 -9.907 1.00 97.88 90 LEU A CA 1
ATOM 685 C C . LEU A 1 90 ? -4.002 -15.303 -9.821 1.00 97.88 90 LEU A C 1
ATOM 687 O O . LEU A 1 90 ? -3.636 -16.445 -9.549 1.00 97.88 90 LEU A O 1
ATOM 691 N N . PHE A 1 91 ? -3.129 -14.306 -9.991 1.00 97.88 91 PHE A N 1
ATOM 692 C CA . PHE A 1 91 ? -1.681 -14.480 -9.859 1.00 97.88 91 PHE A CA 1
ATOM 693 C C . PHE A 1 91 ? -1.306 -14.910 -8.436 1.00 97.88 91 PHE A C 1
ATOM 695 O O . PHE A 1 91 ? -0.608 -15.908 -8.254 1.00 97.88 91 PHE A O 1
ATOM 702 N N . MET A 1 92 ? -1.822 -14.219 -7.413 1.00 97.25 92 MET A N 1
ATOM 703 C CA . MET A 1 92 ? -1.572 -14.571 -6.011 1.00 97.25 92 MET A CA 1
ATOM 704 C C . MET A 1 92 ? -2.090 -15.973 -5.666 1.00 97.25 92 MET A C 1
ATOM 706 O O . MET A 1 92 ? -1.384 -16.760 -5.031 1.00 97.25 92 MET A O 1
ATOM 710 N N . GLY A 1 93 ? -3.320 -16.282 -6.077 1.00 94.81 93 GLY A N 1
ATOM 711 C CA . GLY A 1 93 ? -3.988 -17.553 -5.821 1.00 94.81 93 GLY A CA 1
ATOM 712 C C . GLY A 1 93 ? -3.296 -18.718 -6.518 1.00 94.81 93 GLY A C 1
ATOM 713 O O . GLY A 1 93 ? -3.052 -19.741 -5.885 1.00 94.81 93 GLY A O 1
ATOM 714 N N . ALA A 1 94 ? -2.890 -18.551 -7.776 1.00 96.00 94 ALA A N 1
ATOM 715 C CA . ALA A 1 94 ? -2.149 -19.569 -8.513 1.00 96.00 94 ALA A CA 1
ATOM 716 C C . ALA A 1 94 ? -0.784 -19.863 -7.872 1.00 96.00 94 ALA A C 1
ATOM 718 O O . ALA A 1 94 ? -0.397 -21.022 -7.711 1.00 96.00 94 ALA A O 1
ATOM 719 N N . THR A 1 95 ? -0.068 -18.830 -7.426 1.00 90.56 95 THR A N 1
ATOM 720 C CA . THR A 1 95 ? 1.203 -19.015 -6.722 1.00 90.56 95 THR A CA 1
ATOM 721 C C . THR A 1 95 ? 1.018 -19.737 -5.385 1.00 90.56 95 THR A C 1
ATOM 723 O O . THR A 1 95 ? 1.734 -20.695 -5.101 1.00 90.56 95 THR A O 1
ATOM 726 N N . LEU A 1 96 ? 0.038 -19.327 -4.574 1.00 92.38 96 LEU A N 1
ATOM 727 C CA . LEU A 1 96 ? -0.211 -19.923 -3.257 1.00 92.38 96 LEU A CA 1
ATOM 728 C C . LEU A 1 96 ? -0.808 -21.330 -3.321 1.00 92.38 96 LEU A C 1
ATOM 730 O O . LEU A 1 96 ? -0.419 -22.181 -2.530 1.00 92.38 96 LEU A O 1
ATOM 734 N N . GLY A 1 97 ? -1.777 -21.546 -4.207 1.00 92.56 97 GLY A N 1
ATOM 735 C CA . GLY A 1 97 ? -2.604 -22.749 -4.239 1.00 92.56 97 GLY A CA 1
ATOM 736 C C . GLY A 1 97 ? -2.136 -23.805 -5.232 1.00 92.56 97 GLY A C 1
ATOM 737 O O . GLY A 1 97 ? -2.374 -24.985 -5.002 1.00 92.56 97 GLY A O 1
ATOM 738 N N . LEU A 1 98 ? -1.456 -23.416 -6.318 1.00 94.19 98 LEU A N 1
ATOM 739 C CA . LEU A 1 98 ? -1.048 -24.357 -7.368 1.00 94.19 98 LEU A CA 1
ATOM 740 C C . LEU A 1 98 ? 0.460 -24.609 -7.362 1.00 94.19 98 LEU A C 1
ATOM 742 O O . LEU A 1 98 ? 0.882 -25.763 -7.428 1.00 94.19 98 LEU A O 1
ATOM 746 N N . ARG A 1 99 ? 1.280 -23.558 -7.242 1.00 91.94 99 ARG A N 1
ATOM 747 C CA . ARG A 1 99 ? 2.744 -23.702 -7.241 1.00 91.94 99 ARG A CA 1
ATOM 748 C C . ARG A 1 99 ? 3.288 -24.165 -5.894 1.00 91.94 99 ARG A C 1
ATOM 750 O O . ARG A 1 99 ? 3.994 -25.165 -5.840 1.00 91.94 99 ARG A O 1
ATOM 757 N N . ASN A 1 100 ? 3.005 -23.427 -4.820 1.00 88.06 100 ASN A N 1
ATOM 758 C CA . ASN A 1 100 ? 3.675 -23.638 -3.533 1.00 88.06 100 ASN A CA 1
ATOM 759 C C . ASN A 1 100 ? 3.485 -25.051 -2.950 1.00 88.06 100 ASN A C 1
ATOM 761 O O . ASN A 1 100 ? 4.480 -25.604 -2.483 1.00 88.06 100 ASN A O 1
ATOM 765 N N . PRO A 1 101 ? 2.291 -25.678 -3.006 1.00 90.06 101 PRO A N 1
ATOM 766 C CA . PRO A 1 101 ? 2.121 -27.047 -2.524 1.00 90.06 101 PRO A CA 1
ATOM 767 C C . PRO A 1 101 ? 3.016 -28.049 -3.264 1.00 90.06 101 PRO A C 1
ATOM 769 O O . PRO A 1 101 ? 3.622 -28.897 -2.622 1.00 90.06 101 PRO A O 1
ATOM 772 N N . ARG A 1 102 ? 3.188 -27.877 -4.582 1.00 91.81 102 ARG A N 1
ATOM 773 C CA . ARG A 1 102 ? 4.055 -28.718 -5.429 1.00 91.81 102 ARG A CA 1
ATOM 774 C C . ARG A 1 102 ? 5.549 -28.410 -5.280 1.00 91.81 102 ARG A C 1
ATOM 776 O O . ARG A 1 102 ? 6.382 -29.216 -5.659 1.00 91.81 102 ARG A O 1
ATOM 783 N N . GLY A 1 103 ? 5.901 -27.236 -4.755 1.00 83.12 103 GLY A N 1
ATOM 784 C CA . GLY A 1 103 ? 7.295 -26.824 -4.542 1.00 83.12 103 GLY A CA 1
ATOM 785 C C . GLY A 1 103 ? 7.846 -27.098 -3.141 1.00 83.12 103 GLY A C 1
ATOM 786 O O . GLY A 1 103 ? 9.058 -27.028 -2.939 1.00 83.12 103 GLY A O 1
ATOM 787 N N . HIS A 1 104 ? 6.972 -27.347 -2.163 1.00 76.94 104 HIS A N 1
ATOM 788 C CA . HIS A 1 104 ? 7.345 -27.458 -0.747 1.00 76.94 104 HIS A CA 1
ATOM 789 C C . HIS A 1 104 ? 6.744 -28.676 -0.033 1.00 76.94 104 HIS A C 1
ATOM 791 O O . HIS A 1 104 ? 7.123 -28.950 1.106 1.00 76.94 104 HIS A O 1
ATOM 797 N N . GLY A 1 105 ? 5.801 -29.375 -0.664 1.00 71.38 105 GLY A N 1
ATOM 798 C CA . GLY A 1 105 ? 5.143 -30.566 -0.134 1.00 71.38 105 GLY A CA 1
ATOM 799 C C . GLY A 1 105 ? 5.506 -31.841 -0.904 1.00 71.38 105 GLY A C 1
ATOM 800 O O . GLY A 1 105 ? 6.311 -31.786 -1.832 1.00 71.38 105 GLY A O 1
ATOM 801 N N . PRO A 1 106 ? 4.942 -32.994 -0.500 1.00 79.94 106 PRO A N 1
ATOM 802 C CA . PRO A 1 106 ? 4.998 -34.220 -1.294 1.00 79.94 106 PRO A CA 1
ATOM 803 C C . PRO A 1 106 ? 4.176 -34.086 -2.588 1.00 79.94 106 PRO A C 1
ATOM 805 O O . PRO A 1 106 ? 3.351 -33.175 -2.705 1.00 79.94 106 PRO A O 1
ATOM 808 N N . ASP A 1 107 ? 4.369 -35.025 -3.517 1.00 86.19 107 ASP A N 1
ATOM 809 C CA . ASP A 1 107 ? 3.577 -35.119 -4.747 1.00 86.19 107 ASP A CA 1
ATOM 810 C C . ASP A 1 107 ? 2.077 -35.211 -4.431 1.00 86.19 107 ASP A C 1
ATOM 812 O O . ASP A 1 107 ? 1.664 -35.827 -3.443 1.00 86.19 107 ASP A O 1
ATOM 816 N N . LEU A 1 108 ? 1.261 -34.556 -5.259 1.00 91.44 108 LEU A N 1
ATOM 817 C CA . LEU A 1 108 ? -0.186 -34.451 -5.059 1.00 91.44 108 LEU A CA 1
ATOM 818 C C . LEU A 1 108 ? -0.965 -35.468 -5.902 1.00 91.44 108 LEU A C 1
ATOM 820 O O . LEU A 1 108 ? -2.189 -35.522 -5.796 1.00 91.44 108 LEU A O 1
ATOM 824 N N . ASP A 1 109 ? -0.265 -36.254 -6.725 1.00 92.69 109 ASP A N 1
ATOM 825 C CA . ASP A 1 109 ? -0.821 -37.226 -7.667 1.00 92.69 109 ASP A CA 1
ATOM 826 C C . ASP A 1 109 ? -1.869 -36.598 -8.606 1.00 92.69 109 ASP A C 1
ATOM 828 O O . ASP A 1 109 ? -2.911 -37.188 -8.908 1.00 92.69 109 ASP A O 1
ATOM 832 N N . THR A 1 110 ? -1.601 -35.374 -9.080 1.00 94.31 110 THR A N 1
ATOM 833 C CA . THR A 1 110 ? -2.530 -34.639 -9.954 1.00 94.31 110 THR A CA 1
ATOM 834 C C . THR A 1 110 ? -2.800 -35.412 -11.246 1.00 94.31 110 THR A C 1
ATOM 836 O O . THR A 1 110 ? -1.875 -35.810 -11.954 1.00 94.31 110 THR A O 1
ATOM 839 N N . GLY A 1 111 ? -4.076 -35.584 -11.597 1.00 96.00 111 GLY A N 1
ATOM 840 C CA . GLY A 1 111 ? -4.473 -36.257 -12.835 1.00 96.00 111 GLY A CA 1
ATOM 841 C C . GLY A 1 111 ? -4.206 -35.424 -14.096 1.00 96.00 111 GLY A C 1
ATOM 842 O O . GLY A 1 111 ? -4.191 -34.196 -14.057 1.00 96.00 111 GLY A O 1
ATOM 843 N N . GLU A 1 112 ? -4.076 -36.089 -15.249 1.00 95.75 112 GLU A N 1
ATOM 844 C CA . GLU A 1 112 ? -3.781 -35.443 -16.543 1.00 95.75 112 GLU A CA 1
ATOM 845 C C . GLU A 1 112 ? -4.742 -34.291 -16.889 1.00 95.75 112 GLU A C 1
ATOM 847 O O . GLU A 1 112 ? -4.311 -33.221 -17.324 1.00 95.75 112 GLU A O 1
ATOM 852 N N . GLY A 1 113 ? -6.050 -34.511 -16.706 1.00 96.06 113 GLY A N 1
ATOM 853 C CA . GLY A 1 113 ? -7.085 -33.527 -17.034 1.00 96.06 113 GLY A CA 1
ATOM 854 C C . GLY A 1 113 ? -6.982 -32.268 -16.175 1.00 96.06 113 GLY A C 1
ATOM 855 O O . GLY A 1 113 ? -6.937 -31.162 -16.706 1.00 96.06 113 GLY A O 1
ATOM 856 N N . GLU A 1 114 ? -6.849 -32.446 -14.862 1.00 97.12 114 GLU A N 1
ATOM 857 C CA . GLU A 1 114 ? -6.695 -31.344 -13.910 1.00 97.12 114 GLU A CA 1
ATOM 858 C C . GLU A 1 114 ? -5.384 -30.579 -14.152 1.00 97.12 114 GLU A C 1
ATOM 860 O O . GLU A 1 114 ? -5.361 -29.348 -14.194 1.00 97.12 114 GLU A O 1
ATOM 865 N N . ALA A 1 115 ? -4.287 -31.289 -14.420 1.00 96.88 115 ALA A N 1
ATOM 866 C CA . ALA A 1 115 ? -3.023 -30.654 -14.769 1.00 96.88 115 ALA A CA 1
ATOM 867 C C . ALA A 1 115 ? -3.128 -29.832 -16.059 1.00 96.88 115 ALA A C 1
ATOM 869 O O . ALA A 1 115 ? -2.574 -28.735 -16.138 1.00 96.88 115 ALA A O 1
ATOM 870 N N . ARG A 1 116 ? -3.876 -30.309 -17.061 1.00 96.31 116 ARG A N 1
ATOM 871 C CA . ARG A 1 116 ? -4.134 -29.553 -18.294 1.00 96.31 116 ARG A CA 1
ATOM 872 C C . ARG A 1 116 ? -4.908 -28.260 -18.017 1.00 96.31 116 ARG A C 1
ATOM 874 O O . ARG A 1 116 ? -4.580 -27.239 -18.618 1.00 96.31 116 ARG A O 1
ATOM 881 N N . GLU A 1 117 ? -5.877 -28.271 -17.106 1.00 97.62 117 GLU A N 1
ATOM 882 C CA . GLU A 1 117 ? -6.618 -27.069 -16.690 1.00 97.62 117 GLU A CA 1
ATOM 883 C C . GLU A 1 117 ? -5.710 -26.065 -15.967 1.00 97.62 117 GLU A C 1
ATOM 885 O O . GLU A 1 117 ? -5.708 -24.874 -16.287 1.00 97.62 117 GLU A O 1
ATOM 890 N N . MET A 1 118 ? -4.856 -26.540 -15.057 1.00 98.19 118 MET A N 1
ATOM 891 C CA . MET A 1 118 ? -3.873 -25.696 -14.370 1.00 98.19 118 MET A CA 1
ATOM 892 C C . MET A 1 118 ? -2.849 -25.093 -15.341 1.00 98.19 118 MET A C 1
ATOM 894 O O . MET A 1 118 ? -2.501 -23.916 -15.234 1.00 98.19 118 MET A O 1
ATOM 898 N N . LEU A 1 119 ? -2.392 -25.867 -16.328 1.00 97.31 119 LEU A N 1
ATOM 899 C CA . LEU A 1 119 ? -1.504 -25.385 -17.388 1.00 97.31 119 LEU A CA 1
ATOM 900 C C . LEU A 1 119 ? -2.209 -24.383 -18.314 1.00 97.31 119 LEU A C 1
ATOM 902 O O . LEU A 1 119 ? -1.582 -23.422 -18.767 1.00 97.31 119 LEU A O 1
ATOM 906 N N . ALA A 1 120 ? -3.509 -24.555 -18.564 1.00 97.69 120 ALA A N 1
ATOM 907 C CA . ALA A 1 120 ? -4.312 -23.573 -19.284 1.00 97.69 120 ALA A CA 1
ATOM 908 C C . ALA A 1 120 ? -4.425 -22.254 -18.502 1.00 97.69 120 ALA A C 1
ATOM 910 O O . ALA A 1 120 ? -4.272 -21.184 -19.095 1.00 97.69 120 ALA A O 1
ATOM 911 N N . LEU A 1 121 ? -4.577 -22.309 -17.175 1.00 98.31 121 LEU A N 1
ATOM 912 C CA . LEU A 1 121 ? -4.519 -21.116 -16.328 1.00 98.31 121 LEU A CA 1
ATOM 913 C C . LEU A 1 121 ? -3.137 -20.447 -16.386 1.00 98.31 121 LEU A C 1
ATOM 915 O O . LEU A 1 121 ? -3.057 -19.243 -16.622 1.00 98.31 121 LEU A O 1
ATOM 919 N N . ALA A 1 122 ? -2.041 -21.203 -16.259 1.00 98.06 122 ALA A N 1
ATOM 920 C CA . ALA A 1 122 ? -0.691 -20.651 -16.420 1.00 98.06 122 ALA A CA 1
ATOM 921 C C . ALA A 1 122 ? -0.511 -19.985 -17.798 1.00 98.06 122 ALA A C 1
ATOM 923 O O . ALA A 1 122 ? 0.097 -18.919 -17.914 1.00 98.06 122 ALA A O 1
ATOM 924 N N . SER A 1 123 ? -1.089 -20.577 -18.847 1.00 97.69 123 SER A N 1
ATOM 925 C CA . SER A 1 123 ? -1.092 -20.002 -20.191 1.00 97.69 123 SER A CA 1
ATOM 926 C C . SER A 1 123 ? -1.880 -18.697 -20.266 1.00 97.69 123 SER A C 1
ATOM 928 O O . SER A 1 123 ? -1.454 -17.790 -20.979 1.00 97.69 123 SER A O 1
ATOM 930 N N . LEU A 1 124 ? -3.021 -18.594 -19.585 1.00 98.00 124 LEU A N 1
ATOM 931 C CA . LEU A 1 124 ? -3.807 -17.364 -19.524 1.00 98.00 124 LEU A CA 1
ATOM 932 C C . LEU A 1 124 ? -3.010 -16.242 -18.845 1.00 98.00 124 LEU A C 1
ATOM 934 O O . LEU A 1 124 ? -2.939 -15.136 -19.378 1.00 98.00 124 LEU A O 1
ATOM 938 N N . LEU A 1 125 ? -2.347 -16.546 -17.726 1.00 98.25 125 LEU A N 1
ATOM 939 C CA . LEU A 1 125 ? -1.497 -15.593 -17.007 1.00 98.25 125 LEU A CA 1
ATOM 940 C C . LEU A 1 125 ? -0.298 -15.136 -17.850 1.00 98.25 125 LEU A C 1
ATOM 942 O O . LEU A 1 125 ? 0.011 -13.949 -17.890 1.00 98.25 125 LEU A O 1
ATOM 946 N N . MET A 1 126 ? 0.343 -16.043 -18.593 1.00 97.81 126 MET A N 1
ATOM 947 C CA . MET A 1 126 ? 1.419 -15.672 -19.519 1.00 97.81 126 MET A CA 1
ATOM 948 C C . MET A 1 126 ? 0.946 -14.743 -20.638 1.00 97.81 126 MET A C 1
ATOM 950 O O . MET A 1 126 ? 1.658 -13.806 -20.977 1.00 97.81 126 MET A O 1
ATOM 954 N N . ARG A 1 127 ? -0.259 -14.954 -21.176 1.00 95.81 127 ARG A N 1
ATOM 955 C CA . ARG A 1 127 ? -0.842 -14.046 -22.178 1.00 95.81 127 ARG A CA 1
ATOM 956 C C . ARG A 1 127 ? -1.180 -12.678 -21.587 1.00 95.81 127 ARG A C 1
ATOM 958 O O . ARG A 1 127 ? -1.111 -11.677 -22.288 1.00 95.81 127 ARG A O 1
ATOM 965 N N . ALA A 1 128 ? -1.529 -12.620 -20.304 1.00 96.62 128 ALA A N 1
ATOM 966 C CA . ALA A 1 128 ? -1.685 -11.356 -19.593 1.00 96.62 128 ALA A CA 1
ATOM 967 C C . ALA A 1 128 ? -0.335 -10.621 -19.472 1.00 96.62 128 ALA A C 1
ATOM 969 O O . ALA A 1 128 ? -0.260 -9.426 -19.747 1.00 96.62 128 ALA A O 1
ATOM 970 N N . LEU A 1 129 ? 0.747 -11.355 -19.182 1.00 96.44 129 LEU A N 1
ATOM 971 C CA . LEU A 1 129 ? 2.114 -10.822 -19.205 1.00 96.44 129 LEU A CA 1
ATOM 972 C C . LEU A 1 129 ? 2.567 -10.384 -20.607 1.00 96.44 129 LEU A C 1
ATOM 974 O O . LEU A 1 129 ? 3.274 -9.389 -20.703 1.00 96.44 129 LEU A O 1
ATOM 978 N N . ASP A 1 130 ? 2.135 -11.055 -21.683 1.00 92.88 130 ASP A N 1
ATOM 979 C CA . ASP A 1 130 ? 2.391 -10.586 -23.057 1.00 92.88 130 ASP A CA 1
ATOM 980 C C . ASP A 1 130 ? 1.812 -9.188 -23.277 1.00 92.88 130 ASP A C 1
ATOM 982 O O . ASP A 1 130 ? 2.451 -8.353 -23.907 1.00 92.88 130 ASP A O 1
ATOM 986 N N . ARG A 1 131 ? 0.609 -8.915 -22.750 1.00 93.56 131 ARG A N 1
ATOM 987 C CA . ARG A 1 131 ? -0.014 -7.590 -22.867 1.00 93.56 131 ARG A CA 1
ATOM 988 C C . ARG A 1 131 ? 0.785 -6.531 -22.114 1.00 93.56 131 ARG A C 1
ATOM 990 O O . ARG A 1 131 ? 1.022 -5.461 -22.666 1.00 93.56 131 ARG A O 1
ATOM 997 N N . ALA A 1 132 ? 1.225 -6.837 -20.893 1.00 91.38 132 ALA A N 1
ATOM 998 C CA . ALA A 1 132 ? 2.075 -5.930 -20.125 1.00 91.38 132 ALA A CA 1
ATOM 999 C C . ALA A 1 132 ? 3.399 -5.654 -20.848 1.00 91.38 132 ALA A C 1
ATOM 1001 O O . ALA A 1 132 ? 3.765 -4.502 -21.043 1.00 91.38 132 ALA A O 1
ATOM 1002 N N . GLU A 1 133 ? 4.069 -6.698 -21.329 1.00 89.00 133 GLU A N 1
ATOM 1003 C CA . GLU A 1 133 ? 5.325 -6.581 -22.066 1.00 89.00 133 GLU A CA 1
ATOM 1004 C C . GLU A 1 133 ? 5.151 -5.812 -23.389 1.00 89.00 133 GLU A C 1
ATOM 1006 O O . GLU A 1 133 ? 5.962 -4.951 -23.712 1.00 89.00 133 GLU A O 1
ATOM 1011 N N . GLN A 1 134 ? 4.067 -6.043 -24.136 1.00 79.75 134 GLN A N 1
ATOM 1012 C CA . GLN A 1 134 ? 3.746 -5.260 -25.334 1.00 79.75 134 GLN A CA 1
ATOM 1013 C C . GLN A 1 134 ? 3.539 -3.782 -25.010 1.00 79.75 134 GLN A C 1
ATOM 1015 O O . GLN A 1 134 ? 4.010 -2.933 -25.760 1.00 79.75 134 GLN A O 1
ATOM 1020 N N . ARG A 1 135 ? 2.883 -3.453 -23.893 1.00 77.88 135 ARG A N 1
ATOM 1021 C CA . ARG A 1 135 ? 2.747 -2.061 -23.441 1.00 77.88 135 ARG A CA 1
ATOM 1022 C C . ARG A 1 135 ? 4.089 -1.452 -23.052 1.00 77.88 135 ARG A C 1
ATOM 1024 O O . ARG A 1 135 ? 4.335 -0.304 -23.407 1.00 77.88 135 ARG A O 1
ATOM 1031 N N . SER A 1 136 ? 4.967 -2.226 -22.414 1.00 64.94 136 SER A N 1
ATOM 1032 C CA . SER A 1 136 ? 6.346 -1.816 -22.134 1.00 64.94 136 SER A CA 1
ATOM 1033 C C . SER A 1 136 ? 7.169 -1.623 -23.412 1.00 64.94 136 SER A C 1
ATOM 1035 O O . SER A 1 136 ? 8.005 -0.736 -23.451 1.00 64.94 136 SER A O 1
ATOM 1037 N N . TYR A 1 137 ? 6.924 -2.394 -24.478 1.00 45.97 137 TYR A N 1
ATOM 1038 C CA . TYR A 1 137 ? 7.580 -2.212 -25.783 1.00 45.97 137 TYR A CA 1
ATOM 1039 C C . TYR A 1 137 ? 6.994 -1.063 -26.616 1.00 45.97 137 TYR A C 1
ATOM 1041 O O . TYR A 1 137 ? 7.705 -0.463 -27.420 1.00 45.97 137 TYR A O 1
ATOM 1049 N N . LEU A 1 138 ? 5.710 -0.746 -26.434 1.00 39.84 138 LEU A N 1
ATOM 1050 C CA . LEU A 1 138 ? 5.050 0.428 -27.016 1.00 39.84 138 LEU A CA 1
ATOM 1051 C C . LEU A 1 138 ? 5.388 1.728 -26.261 1.00 39.84 138 LEU A C 1
ATOM 1053 O O . LEU A 1 138 ? 5.041 2.809 -26.730 1.00 39.84 138 LEU A O 1
ATOM 1057 N N . GLN A 1 139 ? 6.098 1.631 -25.134 1.00 34.91 139 GLN A N 1
ATOM 1058 C CA . GLN A 1 139 ? 6.883 2.709 -24.539 1.00 34.91 139 GLN A CA 1
ATOM 1059 C C . GLN A 1 139 ? 8.347 2.528 -24.979 1.00 34.91 139 GLN A C 1
ATOM 1061 O O . GLN A 1 139 ? 9.097 1.798 -24.333 1.00 34.91 139 GLN A O 1
ATOM 1066 N N . PRO A 1 140 ? 8.798 3.112 -26.102 1.00 29.33 140 PRO A N 1
ATOM 1067 C CA . PRO A 1 140 ? 10.189 2.956 -26.481 1.00 29.33 140 PRO A CA 1
ATOM 1068 C C . PRO A 1 140 ? 11.081 3.703 -25.483 1.00 29.33 140 PRO A C 1
ATOM 1070 O O . PRO A 1 140 ? 10.858 4.869 -25.165 1.00 29.33 140 PRO A O 1
ATOM 1073 N N . ALA A 1 141 ? 12.133 3.024 -25.029 1.00 37.31 141 ALA A N 1
ATOM 1074 C CA . ALA A 1 141 ? 13.306 3.673 -24.472 1.00 37.31 141 ALA A CA 1
ATOM 1075 C C . ALA A 1 141 ? 13.887 4.612 -25.543 1.00 37.31 141 ALA A C 1
ATOM 1077 O O . ALA A 1 141 ? 14.444 4.144 -26.535 1.00 37.31 141 ALA A O 1
ATOM 1078 N N . THR A 1 142 ? 13.746 5.927 -25.375 1.00 32.47 142 THR A N 1
ATOM 1079 C CA . THR A 1 142 ? 14.386 6.914 -26.256 1.00 32.47 142 THR A CA 1
ATOM 1080 C C . THR A 1 142 ? 15.097 7.987 -25.447 1.00 32.47 142 THR A C 1
ATOM 1082 O O . THR A 1 142 ? 14.600 9.096 -25.278 1.00 32.47 142 THR A O 1
ATOM 1085 N N . SER A 1 143 ? 16.314 7.646 -25.031 1.00 31.08 143 SER A N 1
ATOM 1086 C CA . SER A 1 143 ? 17.458 8.550 -25.134 1.00 31.08 143 SER A CA 1
ATOM 1087 C C . SER A 1 143 ? 18.223 8.142 -26.397 1.00 31.08 143 SER A C 1
ATOM 1089 O O . SER A 1 143 ? 18.734 7.026 -26.439 1.00 31.08 143 SER A O 1
ATOM 1091 N N . ALA A 1 144 ? 18.241 9.026 -27.404 1.00 31.28 144 ALA A N 1
ATOM 1092 C CA . ALA A 1 144 ? 19.138 9.118 -28.576 1.00 31.28 144 ALA A CA 1
ATOM 1093 C C . ALA A 1 144 ? 18.379 9.370 -29.899 1.00 31.28 144 ALA A C 1
ATOM 1095 O O . ALA A 1 144 ? 17.847 8.458 -30.520 1.00 31.28 144 ALA A O 1
ATOM 1096 N N . GLU A 1 145 ? 18.370 10.651 -30.283 1.00 35.56 145 GLU A N 1
ATOM 1097 C CA . GLU A 1 145 ? 18.375 11.241 -31.635 1.00 35.56 145 GLU A CA 1
ATOM 1098 C C . GLU A 1 145 ? 17.571 10.599 -32.787 1.00 35.56 145 GLU A C 1
ATOM 1100 O O . GLU A 1 145 ? 17.866 9.510 -33.269 1.00 35.56 145 GLU A O 1
ATOM 1105 N N . GLY A 1 146 ? 16.683 11.398 -33.393 1.00 25.25 146 GLY A N 1
ATOM 1106 C CA . GLY A 1 146 ? 16.229 11.165 -34.768 1.00 25.25 146 GLY A CA 1
ATOM 1107 C C . GLY A 1 146 ? 14.885 11.802 -35.090 1.00 25.25 146 GLY A C 1
ATOM 1108 O O . GLY A 1 146 ? 13.838 11.241 -34.802 1.00 25.25 146 GLY A O 1
ATOM 1109 N N . ALA A 1 147 ? 14.923 12.983 -35.701 1.00 42.78 147 ALA A N 1
ATOM 1110 C CA . ALA A 1 147 ? 13.773 13.788 -36.090 1.00 42.78 147 ALA A CA 1
ATOM 1111 C C . ALA A 1 147 ? 12.686 13.023 -36.875 1.00 42.78 147 ALA A C 1
ATOM 1113 O O . ALA A 1 147 ? 12.974 12.382 -37.884 1.00 42.78 147 ALA A O 1
ATOM 1114 N N . GLY A 1 148 ? 11.422 13.221 -36.484 1.00 33.47 148 GLY A N 1
ATOM 1115 C CA . GLY A 1 148 ? 10.271 12.962 -37.350 1.00 33.47 148 GLY A CA 1
ATOM 1116 C C . GLY A 1 148 ? 9.024 12.469 -36.624 1.00 33.47 148 GLY A C 1
ATOM 1117 O O . GLY A 1 148 ? 8.883 11.278 -36.394 1.00 33.47 148 GLY A O 1
ATOM 1118 N N . SER A 1 149 ? 8.073 13.385 -36.408 1.00 35.31 149 SER A N 1
ATOM 1119 C CA . SER A 1 149 ? 6.647 13.117 -36.142 1.00 35.31 149 SER A CA 1
ATOM 1120 C C . SER A 1 149 ? 6.250 12.672 -34.723 1.00 35.31 149 SER A C 1
ATOM 1122 O O . SER A 1 149 ? 5.646 11.617 -34.543 1.00 35.31 149 SER A O 1
ATOM 1124 N N . ALA A 1 150 ? 6.475 13.536 -33.730 1.00 36.50 150 ALA A N 1
ATOM 1125 C CA . ALA A 1 150 ? 5.825 13.458 -32.419 1.00 36.50 150 ALA A CA 1
ATOM 1126 C C . ALA A 1 150 ? 4.704 14.509 -32.323 1.00 36.50 150 ALA A C 1
ATOM 1128 O O . ALA A 1 150 ? 4.957 15.642 -31.935 1.00 36.50 150 ALA A O 1
ATOM 1129 N N . LEU A 1 151 ? 3.487 14.142 -32.730 1.00 39.19 151 LEU A N 1
ATOM 1130 C CA . LEU A 1 151 ? 2.237 14.848 -32.409 1.00 39.19 151 LEU A CA 1
ATOM 1131 C C . LEU A 1 151 ? 1.093 13.822 -32.450 1.00 39.19 151 LEU A C 1
ATOM 1133 O O . LEU A 1 151 ? 0.322 13.813 -33.412 1.00 39.19 151 LEU A O 1
ATOM 1137 N N . GLN A 1 152 ? 1.055 12.892 -31.487 1.00 41.53 152 GLN A N 1
ATOM 1138 C CA . GLN A 1 152 ? -0.094 11.997 -31.257 1.00 41.53 152 GLN A CA 1
ATOM 1139 C C . GLN A 1 152 ? 0.065 11.157 -29.969 1.00 41.53 152 GLN A C 1
ATOM 1141 O O . GLN A 1 152 ? 0.158 9.939 -30.036 1.00 41.53 152 GLN A O 1
ATOM 1146 N N . ASP A 1 153 ? 0.133 11.809 -28.804 1.00 37.12 153 ASP A N 1
ATOM 1147 C CA . ASP A 1 153 ? -0.483 11.321 -27.548 1.00 37.12 153 ASP A CA 1
ATOM 1148 C C . ASP A 1 153 ? -0.503 12.502 -26.552 1.00 37.12 153 ASP A C 1
ATOM 1150 O O . ASP A 1 153 ? 0.421 12.685 -25.766 1.00 37.12 153 ASP A O 1
ATOM 1154 N N . ASP A 1 154 ? -1.493 13.389 -26.685 1.00 44.41 154 ASP A N 1
ATOM 1155 C CA . ASP A 1 154 ? -1.531 14.733 -26.062 1.00 44.41 154 ASP A CA 1
ATOM 1156 C C . ASP A 1 154 ? -2.005 14.720 -24.587 1.00 44.41 154 ASP A C 1
ATOM 1158 O O . ASP A 1 154 ? -2.247 15.772 -24.004 1.00 44.41 154 ASP A O 1
ATOM 1162 N N . GLU A 1 155 ? -2.183 13.538 -23.978 1.00 48.62 155 GLU A N 1
ATOM 1163 C CA . GLU A 1 155 ? -2.843 13.389 -22.665 1.00 48.62 155 GLU A CA 1
ATOM 1164 C C . GLU A 1 155 ? -1.985 12.750 -21.556 1.00 48.62 155 GLU A C 1
ATOM 1166 O O . GLU A 1 155 ? -2.402 12.762 -20.397 1.00 48.62 155 GLU A O 1
ATOM 1171 N N . ARG A 1 156 ? -0.792 12.200 -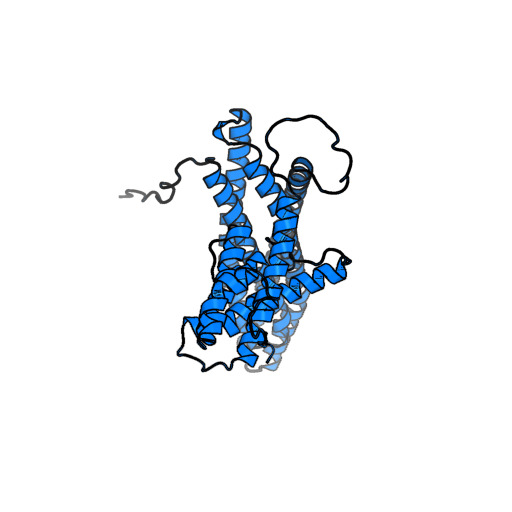21.842 1.00 46.00 156 ARG A N 1
ATOM 1172 C CA . ARG A 1 156 ? 0.073 11.652 -20.776 1.00 46.00 156 ARG A CA 1
ATOM 1173 C C . ARG A 1 156 ? 0.985 12.740 -20.205 1.00 46.00 156 ARG A C 1
ATOM 1175 O O . ARG A 1 156 ? 1.727 13.330 -20.989 1.00 46.00 156 ARG A O 1
ATOM 1182 N N . PRO A 1 157 ? 0.996 12.958 -18.874 1.00 56.28 157 PRO A N 1
ATOM 1183 C CA . PRO A 1 157 ? 1.902 13.913 -18.247 1.00 56.28 157 PRO A CA 1
ATOM 1184 C C . PRO A 1 157 ? 3.354 13.565 -18.588 1.00 56.28 157 PRO A C 1
ATOM 1186 O O . PRO A 1 157 ? 3.803 12.439 -18.357 1.00 56.28 157 PRO A O 1
ATOM 1189 N N . GLY A 1 158 ? 4.090 14.513 -19.159 1.00 66.75 158 GLY A N 1
ATOM 1190 C CA . GLY A 1 158 ? 5.526 14.386 -19.363 1.00 66.75 158 GLY A CA 1
ATOM 1191 C C . GLY A 1 158 ? 6.283 14.394 -18.033 1.00 66.75 158 GLY A C 1
ATOM 1192 O O . GLY A 1 158 ? 5.738 14.717 -16.980 1.00 66.75 158 GLY A O 1
ATOM 1193 N N . THR A 1 159 ? 7.583 14.093 -18.065 1.00 62.44 159 THR A N 1
ATOM 1194 C CA . THR A 1 159 ? 8.440 14.113 -16.864 1.00 62.44 159 THR A CA 1
ATOM 1195 C C . THR A 1 159 ? 8.380 15.454 -16.127 1.00 62.44 159 THR A C 1
ATOM 1197 O O . THR A 1 159 ? 8.349 15.479 -14.901 1.00 62.44 159 THR A O 1
ATOM 1200 N N . LEU A 1 160 ? 8.309 16.566 -16.866 1.00 69.75 160 LEU A N 1
ATOM 1201 C CA . LEU A 1 160 ? 8.159 17.901 -16.282 1.00 69.75 160 LEU A CA 1
ATOM 1202 C C . LEU A 1 160 ? 6.780 18.112 -15.643 1.00 69.75 160 LEU A C 1
ATOM 1204 O O . LEU A 1 160 ? 6.704 18.756 -14.603 1.00 69.75 160 LEU A O 1
ATOM 1208 N N . ASP A 1 161 ? 5.719 17.531 -16.206 1.00 71.94 161 ASP A N 1
ATOM 1209 C CA . ASP A 1 161 ? 4.377 17.592 -15.618 1.00 71.94 161 ASP A CA 1
ATOM 1210 C C . ASP A 1 161 ? 4.317 16.782 -14.314 1.00 71.94 161 ASP A C 1
ATOM 1212 O O . ASP A 1 161 ? 3.740 17.234 -13.331 1.00 71.94 161 ASP A O 1
ATOM 1216 N N . LEU A 1 162 ? 4.975 15.617 -14.259 1.00 73.12 162 LEU A N 1
ATOM 1217 C CA . LEU A 1 162 ? 5.079 14.807 -13.038 1.00 73.12 162 LEU A CA 1
ATOM 1218 C C . LEU A 1 162 ? 5.864 15.522 -11.931 1.00 73.12 162 LEU A C 1
ATOM 1220 O O . LEU A 1 162 ? 5.475 15.469 -10.764 1.00 73.12 162 LEU A O 1
ATOM 1224 N N . ILE A 1 163 ? 6.958 16.200 -12.287 1.00 73.75 163 ILE A N 1
ATOM 1225 C CA . ILE A 1 163 ? 7.746 16.994 -11.336 1.00 73.75 163 ILE A CA 1
ATOM 1226 C C . ILE A 1 163 ? 6.931 18.194 -10.846 1.00 73.75 163 ILE A C 1
ATOM 1228 O O . ILE A 1 163 ? 6.870 18.416 -9.641 1.00 73.75 163 ILE A O 1
ATOM 1232 N N . ALA A 1 164 ? 6.238 18.904 -11.740 1.00 73.38 164 ALA A N 1
ATOM 1233 C CA . ALA A 1 164 ? 5.360 20.010 -11.364 1.00 73.38 164 ALA A CA 1
ATOM 1234 C C . ALA A 1 164 ? 4.246 19.556 -10.402 1.00 73.38 164 ALA A C 1
ATOM 1236 O O . ALA A 1 164 ? 3.998 20.203 -9.387 1.00 73.38 164 ALA A O 1
ATOM 1237 N N . VAL A 1 165 ? 3.631 18.396 -10.658 1.00 71.81 165 VAL A N 1
ATOM 1238 C CA . VAL A 1 165 ? 2.641 17.789 -9.754 1.00 71.81 165 VAL A CA 1
ATOM 1239 C C . VAL A 1 165 ? 3.246 17.484 -8.380 1.00 71.81 165 VAL A C 1
ATOM 1241 O O . VAL A 1 165 ? 2.607 17.753 -7.359 1.00 71.81 165 VAL A O 1
ATOM 1244 N N . ALA A 1 166 ? 4.480 16.971 -8.319 1.00 77.38 166 ALA A N 1
ATOM 1245 C CA . ALA A 1 166 ? 5.157 16.749 -7.043 1.00 77.38 166 ALA A CA 1
ATOM 1246 C C . ALA A 1 166 ? 5.498 18.056 -6.310 1.00 77.38 166 ALA A C 1
ATOM 1248 O O . ALA A 1 166 ? 5.276 18.146 -5.101 1.00 77.38 166 ALA A O 1
ATOM 1249 N N . GLU A 1 167 ? 5.969 19.083 -7.020 1.00 79.44 167 GLU A N 1
ATOM 1250 C CA . GLU A 1 167 ? 6.223 20.414 -6.456 1.00 79.44 167 GLU A CA 1
ATOM 1251 C C . GLU A 1 167 ? 4.947 21.030 -5.861 1.00 79.44 167 GLU A C 1
ATOM 1253 O O . GLU A 1 167 ? 4.963 21.524 -4.731 1.00 79.44 167 GLU A O 1
ATOM 1258 N N . GLU A 1 168 ? 3.815 20.933 -6.563 1.00 79.25 168 GLU A N 1
ATOM 1259 C CA . G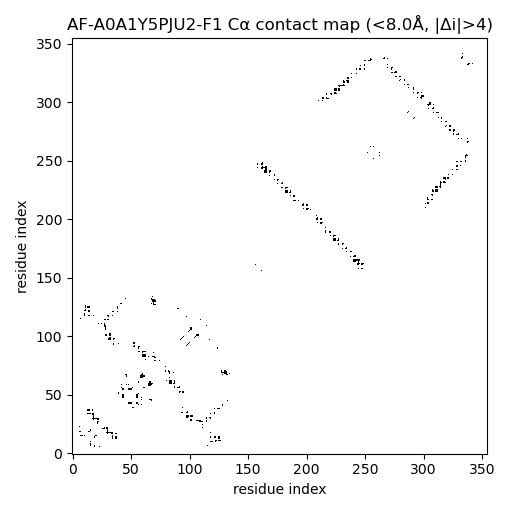LU A 1 168 ? 2.505 21.385 -6.074 1.00 79.25 168 GLU A CA 1
ATOM 1260 C C . GLU A 1 168 ? 1.929 20.487 -4.964 1.00 79.25 168 GLU A C 1
ATOM 1262 O O . GLU A 1 168 ? 1.096 20.916 -4.155 1.00 79.25 168 GLU A O 1
ATOM 1267 N N . GLY A 1 169 ? 2.336 19.219 -4.913 1.00 81.06 169 GLY A N 1
ATOM 1268 C CA . GLY A 1 169 ? 1.902 18.247 -3.913 1.00 81.06 169 GLY A CA 1
ATOM 1269 C C . GLY A 1 169 ? 2.569 18.437 -2.549 1.00 81.06 169 GLY A C 1
ATOM 1270 O O . GLY A 1 169 ? 1.931 18.217 -1.520 1.00 81.06 169 GLY A O 1
ATOM 1271 N N . MET A 1 170 ? 3.822 18.899 -2.501 1.00 81.25 170 MET A N 1
ATOM 1272 C CA . MET A 1 170 ? 4.581 19.019 -1.245 1.00 81.25 170 MET A CA 1
ATOM 1273 C C . MET A 1 170 ? 3.940 19.970 -0.211 1.00 81.25 170 MET A C 1
ATOM 1275 O O . MET A 1 170 ? 3.826 19.580 0.957 1.00 81.25 170 MET A O 1
ATOM 1279 N N . PRO A 1 171 ? 3.455 21.177 -0.575 1.00 84.12 171 PRO A N 1
ATOM 1280 C CA . PRO A 1 171 ? 2.723 22.034 0.360 1.00 84.12 171 PRO A CA 1
ATOM 1281 C C . PRO A 1 171 ? 1.416 21.404 0.856 1.00 84.12 171 PRO A C 1
ATOM 1283 O O . PRO A 1 171 ? 1.060 21.566 2.025 1.00 84.12 171 PRO A O 1
ATOM 1286 N N . ARG A 1 172 ? 0.711 20.660 -0.012 1.00 85.06 172 ARG A N 1
ATOM 1287 C CA . ARG A 1 172 ? -0.521 19.941 0.353 1.00 85.06 172 ARG A CA 1
ATOM 1288 C C . ARG A 1 172 ? -0.227 18.851 1.384 1.00 85.06 172 ARG A C 1
ATOM 1290 O O . ARG A 1 172 ? -0.921 18.780 2.396 1.00 85.06 172 ARG A O 1
ATOM 1297 N N . LEU A 1 173 ? 0.860 18.102 1.194 1.00 86.50 173 LEU A N 1
ATOM 1298 C CA . LEU A 1 173 ? 1.306 17.079 2.137 1.00 86.50 173 LEU A CA 1
ATOM 1299 C C . LEU A 1 173 ? 1.613 17.672 3.515 1.00 86.50 173 LEU A C 1
ATOM 1301 O O . LEU A 1 173 ? 1.179 17.138 4.535 1.00 86.50 173 LEU A O 1
ATOM 1305 N N . GLN A 1 174 ? 2.333 18.798 3.555 1.00 85.88 174 GLN A N 1
ATOM 1306 C CA . GLN A 1 174 ? 2.634 19.494 4.809 1.00 85.88 174 GLN A CA 1
ATOM 1307 C C . GLN A 1 174 ? 1.365 19.958 5.529 1.00 85.88 174 GLN A C 1
ATOM 1309 O O . GLN A 1 174 ? 1.274 19.807 6.749 1.00 85.88 174 GLN A O 1
ATOM 1314 N N . ALA A 1 175 ? 0.384 20.486 4.792 1.00 88.88 175 ALA A N 1
ATOM 1315 C CA . ALA A 1 175 ? -0.896 20.895 5.361 1.00 88.88 175 ALA A CA 1
ATOM 1316 C C . ALA A 1 175 ? -1.639 19.704 5.985 1.00 88.88 175 ALA A C 1
ATOM 1318 O O . ALA A 1 175 ? -2.038 19.785 7.146 1.00 88.88 175 ALA A O 1
ATOM 1319 N N . VAL A 1 176 ? -1.732 18.573 5.273 1.00 90.81 176 VAL A N 1
ATOM 1320 C CA . VAL A 1 176 ? -2.379 17.356 5.791 1.00 90.81 176 VAL A CA 1
ATOM 1321 C C . VAL A 1 176 ? -1.678 16.839 7.049 1.00 90.81 176 VAL A C 1
ATOM 1323 O O . VAL A 1 176 ? -2.343 16.555 8.043 1.00 90.81 176 VAL A O 1
ATOM 1326 N N . ILE A 1 177 ? -0.340 16.780 7.066 1.00 90.31 177 ILE A N 1
ATOM 1327 C CA . ILE A 1 177 ? 0.428 16.381 8.261 1.00 90.31 177 ILE A CA 1
ATOM 1328 C C . ILE A 1 177 ? 0.144 17.325 9.444 1.00 90.31 177 ILE A C 1
ATOM 1330 O O . ILE A 1 177 ? -0.003 16.871 10.586 1.00 90.31 177 ILE A O 1
ATOM 1334 N N . GLY A 1 178 ? 0.048 18.632 9.183 1.00 91.38 178 GLY A N 1
ATOM 1335 C CA . GLY A 1 178 ? -0.327 19.634 10.182 1.00 91.38 178 GLY A CA 1
ATOM 1336 C C . GLY A 1 178 ? -1.711 19.363 10.772 1.00 91.38 178 GLY A C 1
ATOM 1337 O O . GLY A 1 178 ? -1.846 19.216 11.986 1.00 91.38 178 GLY A O 1
ATOM 1338 N N . GLU A 1 179 ? -2.720 19.184 9.921 1.00 93.75 179 GLU A N 1
ATOM 1339 C CA . GLU A 1 179 ? -4.094 18.902 10.355 1.00 93.75 179 GLU A CA 1
ATOM 1340 C C . GLU A 1 179 ? -4.220 17.571 11.115 1.00 93.75 179 GLU A C 1
ATOM 1342 O O . GLU A 1 179 ? -4.967 17.470 12.095 1.00 93.75 179 GLU A O 1
ATOM 1347 N N . MET A 1 180 ? -3.461 16.544 10.721 1.00 92.88 180 MET A N 1
ATOM 1348 C CA . MET A 1 180 ? -3.388 15.277 11.455 1.00 92.88 180 MET A CA 1
ATOM 1349 C C . MET A 1 180 ? -2.813 15.473 12.862 1.00 92.88 180 MET A C 1
ATOM 1351 O O . MET A 1 180 ? -3.322 14.902 13.831 1.00 92.88 180 MET A O 1
ATOM 1355 N N . THR A 1 181 ? -1.775 16.303 12.987 1.00 91.88 181 THR A N 1
ATOM 1356 C CA . THR A 1 181 ? -1.146 16.643 14.272 1.00 91.88 181 THR A CA 1
ATOM 1357 C C . THR A 1 181 ? -2.113 17.399 15.184 1.00 91.88 181 THR A C 1
ATOM 1359 O O . THR A 1 181 ? -2.190 17.112 16.385 1.00 91.88 181 THR A O 1
ATOM 1362 N N . ASP A 1 182 ? -2.907 18.308 14.619 1.00 93.62 182 ASP A N 1
ATOM 1363 C CA . ASP A 1 182 ? -3.950 19.031 15.347 1.00 93.62 182 ASP A CA 1
ATOM 1364 C C . ASP A 1 182 ? -5.044 18.080 15.852 1.00 93.62 182 ASP A C 1
ATOM 1366 O O . ASP A 1 182 ? -5.426 18.148 17.024 1.00 93.62 182 ASP A O 1
ATOM 1370 N N . CYS A 1 183 ? -5.489 17.127 15.024 1.00 94.44 183 CYS A N 1
ATOM 1371 C CA . CYS A 1 183 ? -6.474 16.123 15.437 1.00 94.44 183 CYS A CA 1
ATOM 1372 C C . CYS A 1 183 ? -5.957 15.259 16.600 1.00 94.44 183 CYS A C 1
ATOM 1374 O O . CYS A 1 183 ? -6.678 15.030 17.574 1.00 94.44 183 CYS A O 1
ATOM 1376 N N . LEU A 1 184 ? -4.701 14.803 16.545 1.00 91.62 184 LEU A N 1
ATOM 1377 C CA . LEU A 1 184 ? -4.091 14.041 17.642 1.00 91.62 184 LEU A CA 1
ATOM 1378 C C . LEU A 1 184 ? -3.954 14.879 18.921 1.00 91.62 184 LEU A C 1
ATOM 1380 O O . LEU A 1 184 ? -4.165 14.367 20.025 1.00 91.62 184 LEU A O 1
ATOM 1384 N N . SER A 1 185 ? -3.656 16.171 18.783 1.00 93.19 185 SER A N 1
ATOM 1385 C CA . SER A 1 185 ? -3.592 17.108 19.907 1.00 93.19 185 SER A CA 1
ATOM 1386 C C . SER A 1 185 ? -4.967 17.312 20.554 1.00 93.19 185 SER A C 1
ATOM 1388 O O . SER A 1 185 ? -5.078 17.291 21.783 1.00 93.19 185 SER A O 1
ATOM 1390 N N . GLU A 1 186 ? -6.029 17.427 19.752 1.00 95.19 186 GLU A N 1
ATOM 1391 C CA . GLU A 1 186 ? -7.418 17.505 20.219 1.00 95.19 186 GLU A CA 1
ATOM 1392 C C . GLU A 1 186 ? -7.828 16.228 20.975 1.00 95.19 186 GLU A C 1
ATOM 1394 O O . GLU A 1 186 ? -8.338 16.299 22.097 1.00 95.19 186 GLU A O 1
ATOM 1399 N N . VAL A 1 187 ? -7.509 15.049 20.429 1.00 93.25 187 VAL A N 1
ATOM 1400 C CA . VAL A 1 187 ? -7.735 13.754 21.095 1.00 93.25 187 VAL A CA 1
ATOM 1401 C C . VAL A 1 187 ? -7.000 13.678 22.438 1.00 93.25 187 VAL A C 1
ATOM 1403 O O . VAL A 1 187 ? -7.572 13.242 23.447 1.00 93.25 187 VAL A O 1
ATOM 1406 N N . GLY A 1 188 ? -5.745 14.132 22.484 1.00 91.19 188 GLY A N 1
ATOM 1407 C CA . GLY A 1 188 ? -4.951 14.210 23.711 1.00 91.19 188 GLY A CA 1
ATOM 1408 C C . GLY A 1 188 ? -5.559 15.154 24.756 1.00 91.19 188 GLY A C 1
ATOM 1409 O O . GLY A 1 188 ? -5.615 14.812 25.945 1.00 91.19 188 GLY A O 1
ATOM 1410 N N . ALA A 1 189 ? -6.075 16.309 24.326 1.00 93.88 189 ALA A N 1
ATOM 1411 C CA . ALA A 1 189 ? -6.741 17.280 25.190 1.00 93.88 189 ALA A CA 1
ATOM 1412 C C . ALA A 1 189 ? -8.040 16.720 25.791 1.00 93.88 189 ALA A C 1
ATOM 1414 O O . ALA A 1 189 ? -8.229 16.803 27.009 1.00 93.88 189 ALA A O 1
ATOM 1415 N N . ILE A 1 190 ? -8.889 16.075 24.980 1.00 92.94 190 ILE A N 1
ATOM 1416 C CA . ILE A 1 190 ? -10.125 15.417 25.438 1.00 92.94 190 ILE A CA 1
ATOM 1417 C C . ILE A 1 190 ? -9.790 14.324 26.459 1.00 92.94 190 ILE A C 1
ATOM 1419 O O . ILE A 1 190 ? -10.333 14.299 27.567 1.00 92.94 190 ILE A O 1
ATOM 1423 N N . THR A 1 191 ? -8.829 13.456 26.137 1.00 89.12 191 THR A N 1
ATOM 1424 C CA . THR A 1 191 ? -8.410 12.360 27.025 1.00 89.12 191 THR A CA 1
ATOM 1425 C C . THR A 1 191 ? -7.897 12.893 28.368 1.00 89.12 191 THR A C 1
ATOM 1427 O O . THR A 1 191 ? -8.261 12.385 29.434 1.00 89.12 191 THR A O 1
ATOM 1430 N N . THR A 1 192 ? -7.113 13.973 28.343 1.00 90.25 192 THR A N 1
ATOM 1431 C CA . THR A 1 192 ? -6.595 14.634 29.550 1.00 90.25 192 THR A CA 1
ATOM 1432 C C . THR A 1 192 ? -7.711 15.276 30.378 1.00 90.25 192 THR A C 1
ATOM 1434 O O . THR A 1 192 ? -7.743 15.107 31.599 1.00 90.25 192 THR A O 1
ATOM 1437 N N . ALA A 1 193 ? -8.666 15.956 29.737 1.00 91.50 193 ALA A N 1
ATOM 1438 C CA . ALA A 1 193 ? -9.797 16.597 30.408 1.00 91.50 193 ALA A CA 1
ATOM 1439 C C . ALA A 1 193 ? -10.719 15.585 31.113 1.00 91.50 193 ALA A C 1
ATOM 1441 O O . ALA A 1 193 ? -11.265 15.868 32.184 1.00 91.50 193 ALA A O 1
ATOM 1442 N N . TYR A 1 194 ? -10.862 14.382 30.550 1.00 88.25 194 TYR A N 1
ATOM 1443 C CA . TYR A 1 194 ? -11.694 13.317 31.112 1.00 88.25 194 TYR A CA 1
ATOM 1444 C C . TYR A 1 194 ? -10.993 12.466 32.177 1.00 88.25 194 TYR A C 1
ATOM 1446 O O . TYR A 1 194 ? -11.679 11.797 32.958 1.00 88.25 194 TYR A O 1
ATOM 1454 N N . LYS A 1 195 ? -9.662 12.540 32.304 1.00 86.25 195 LYS A N 1
ATOM 1455 C CA . LYS A 1 195 ? -8.886 11.777 33.299 1.00 86.25 195 LYS A CA 1
ATOM 1456 C C . LYS A 1 195 ? -9.419 11.916 34.739 1.00 86.25 195 LYS A C 1
ATOM 1458 O O . LYS A 1 195 ? -9.714 10.889 35.350 1.00 86.25 195 LYS A O 1
ATOM 1463 N N . PRO A 1 196 ? -9.716 13.120 35.277 1.00 87.94 196 PRO A N 1
ATOM 1464 C CA . PRO A 1 196 ? -10.266 13.247 36.631 1.00 87.94 196 PRO A CA 1
ATOM 1465 C C . PRO A 1 196 ? -11.687 12.683 36.788 1.00 87.94 1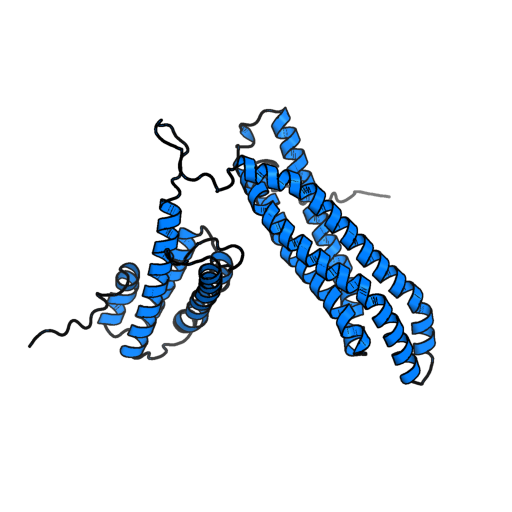96 PRO A C 1
ATOM 1467 O O . PRO A 1 196 ? -12.101 12.368 37.908 1.00 87.94 196 PRO A O 1
ATOM 1470 N N . LYS A 1 197 ? -12.481 12.622 35.706 1.00 84.75 197 LYS A N 1
ATOM 1471 C CA . LYS A 1 197 ? -13.820 12.006 35.715 1.00 84.75 197 LYS A CA 1
ATOM 1472 C C . LYS A 1 197 ? -13.700 10.480 35.715 1.00 84.75 197 LYS A C 1
ATOM 1474 O O . LYS A 1 197 ? -14.392 9.826 36.493 1.00 84.75 197 LYS A O 1
ATOM 1479 N N . LEU A 1 198 ? -12.791 9.933 34.905 1.00 82.06 198 LEU A N 1
ATOM 1480 C CA . LEU A 1 198 ? -12.467 8.506 34.861 1.00 82.06 198 LEU A CA 1
ATOM 1481 C C . LEU A 1 198 ? -11.923 8.015 36.208 1.00 82.06 198 LEU A C 1
ATOM 1483 O O . LEU A 1 198 ? -12.442 7.037 36.742 1.00 82.06 198 LEU A O 1
ATOM 1487 N N . ASP A 1 199 ? -10.988 8.746 36.821 1.00 84.56 199 ASP A N 1
ATOM 1488 C CA . ASP A 1 199 ? -10.429 8.414 38.140 1.00 84.56 199 ASP A CA 1
ATOM 1489 C C . ASP A 1 199 ? -11.504 8.403 39.235 1.00 84.56 199 ASP A C 1
ATOM 1491 O O . ASP A 1 199 ? -11.531 7.525 40.101 1.00 84.56 199 ASP A O 1
ATOM 1495 N N . ARG A 1 200 ? -12.431 9.370 39.196 1.00 83.19 200 ARG A N 1
ATOM 1496 C CA . ARG A 1 200 ? -13.576 9.410 40.115 1.00 83.19 200 ARG A CA 1
ATOM 1497 C C . ARG A 1 200 ? -14.513 8.229 39.884 1.00 83.19 200 ARG A C 1
ATOM 1499 O O . ARG A 1 200 ? -14.881 7.570 40.852 1.00 83.19 200 ARG A O 1
ATOM 1506 N N . ALA A 1 201 ? -14.857 7.925 38.634 1.00 78.56 201 ALA A N 1
ATOM 1507 C CA . ALA A 1 201 ? -15.725 6.802 38.281 1.00 78.56 201 ALA A CA 1
ATOM 1508 C C . ALA A 1 201 ? -15.105 5.438 38.642 1.00 78.56 201 ALA A C 1
ATOM 1510 O O . ALA A 1 201 ? -15.814 4.529 39.081 1.00 78.56 201 ALA A O 1
ATOM 1511 N N . ALA A 1 202 ? -13.781 5.305 38.535 1.00 76.88 202 ALA A N 1
ATOM 1512 C CA . ALA A 1 202 ? -13.032 4.118 38.942 1.00 76.88 202 ALA A CA 1
ATOM 1513 C C . ALA A 1 202 ? -13.075 3.868 40.462 1.00 76.88 202 ALA A C 1
ATOM 1515 O O . ALA A 1 202 ? -12.957 2.725 40.898 1.00 76.88 202 ALA A O 1
ATOM 1516 N N . ARG A 1 203 ? -13.301 4.906 41.278 1.00 78.69 203 ARG A N 1
ATOM 1517 C CA . ARG A 1 203 ? -13.444 4.785 42.741 1.00 78.69 203 ARG A CA 1
ATOM 1518 C C . ARG A 1 203 ? -14.853 4.395 43.191 1.00 78.69 203 ARG A C 1
ATOM 1520 O O . ARG A 1 203 ? -15.021 3.966 44.328 1.00 78.69 203 ARG A O 1
ATOM 1527 N N . VAL A 1 204 ? -15.863 4.527 42.328 1.00 66.00 204 VAL A N 1
ATOM 1528 C CA . VAL A 1 204 ? -17.245 4.128 42.642 1.00 66.00 204 VAL A CA 1
ATOM 1529 C C . VAL A 1 204 ? -17.456 2.654 42.276 1.00 66.00 204 VAL A C 1
ATOM 1531 O O . VAL A 1 204 ? -16.956 2.176 41.255 1.00 66.00 204 VAL A O 1
ATOM 1534 N N . THR A 1 205 ? -18.210 1.923 43.100 1.00 61.47 205 THR A N 1
ATOM 1535 C CA . THR A 1 205 ? -18.496 0.482 42.944 1.00 61.47 205 THR A CA 1
ATOM 1536 C C . THR A 1 205 ? -19.485 0.156 41.816 1.00 61.47 205 THR A C 1
ATOM 1538 O O . THR A 1 205 ? -19.602 -1.003 41.432 1.00 61.47 205 THR A O 1
ATOM 1541 N N . ASN A 1 206 ? -20.202 1.146 41.266 1.00 77.06 206 ASN A N 1
ATOM 1542 C CA . ASN A 1 206 ? -21.237 0.925 40.251 1.00 77.06 206 ASN A CA 1
ATOM 1543 C C . ASN A 1 206 ? -20.696 1.075 38.814 1.00 77.06 206 ASN A C 1
ATOM 1545 O O . ASN A 1 206 ? -20.311 2.167 38.390 1.00 77.06 206 ASN A O 1
ATOM 1549 N N . MET A 1 207 ? -20.766 -0.012 38.041 1.00 80.94 207 MET A N 1
ATOM 1550 C CA . MET A 1 207 ? -20.338 -0.078 36.639 1.00 80.94 207 MET A CA 1
ATOM 1551 C C . MET A 1 207 ? -21.139 0.846 35.703 1.00 80.94 207 MET A C 1
ATOM 1553 O O . MET A 1 207 ? -20.595 1.346 34.721 1.00 80.94 207 MET A O 1
ATOM 1557 N N . ALA A 1 208 ? -22.402 1.147 36.022 1.00 81.88 208 ALA A N 1
ATOM 1558 C CA . ALA A 1 208 ? -23.233 2.048 35.221 1.00 81.88 208 ALA A CA 1
ATOM 1559 C C . ALA A 1 208 ? -22.670 3.481 35.173 1.00 81.88 208 ALA A C 1
ATOM 1561 O O . ALA A 1 208 ? -22.716 4.125 34.127 1.00 81.88 208 ALA A O 1
ATOM 1562 N N . GLY A 1 209 ? -22.080 3.963 36.274 1.00 81.38 209 GLY A N 1
ATOM 1563 C CA . GLY A 1 209 ? -21.437 5.280 36.315 1.00 81.38 209 GLY A CA 1
ATOM 1564 C C . GLY A 1 209 ? -20.167 5.338 35.463 1.00 81.38 209 GLY A C 1
ATOM 1565 O O . GLY A 1 209 ? -19.939 6.321 34.763 1.00 81.38 209 GLY A O 1
ATOM 1566 N N . ARG A 1 210 ? -19.376 4.256 35.453 1.00 81.31 210 ARG A N 1
ATOM 1567 C CA . ARG A 1 210 ? -18.182 4.134 34.597 1.00 81.31 210 ARG A CA 1
ATOM 1568 C C . ARG A 1 210 ? -18.549 4.115 33.116 1.00 81.31 210 ARG A C 1
ATOM 1570 O O . ARG A 1 210 ? -17.919 4.803 32.321 1.00 81.31 210 ARG A O 1
ATOM 1577 N N . LEU A 1 211 ? -19.602 3.378 32.761 1.00 85.19 211 LEU A N 1
ATOM 1578 C CA . LEU A 1 211 ? -20.109 3.327 31.390 1.00 85.19 211 LEU A CA 1
ATOM 1579 C C . LEU A 1 211 ? -20.620 4.685 30.899 1.00 85.19 211 LEU A C 1
ATOM 1581 O O . LEU A 1 211 ? -20.440 4.996 29.726 1.00 85.19 211 LEU A O 1
ATOM 1585 N N . LEU A 1 212 ? -21.224 5.497 31.772 1.00 87.25 212 LEU A N 1
ATOM 1586 C CA . LEU A 1 212 ? -21.702 6.830 31.403 1.00 87.25 212 LEU A CA 1
ATOM 1587 C C . LEU A 1 212 ? -20.539 7.769 31.052 1.00 87.25 212 LEU A C 1
ATOM 1589 O O . LEU A 1 212 ? -20.582 8.407 30.006 1.00 87.25 212 LEU A O 1
ATOM 1593 N N . VAL A 1 213 ? -19.460 7.763 31.844 1.00 88.44 213 VAL A N 1
ATOM 1594 C CA . VAL A 1 213 ? -18.245 8.545 31.540 1.00 88.44 213 VAL A CA 1
ATOM 1595 C C . VAL A 1 213 ? -17.573 8.061 30.249 1.00 88.44 213 VAL A C 1
ATOM 1597 O O . VAL A 1 213 ? -17.177 8.881 29.427 1.00 88.44 213 VAL A O 1
ATOM 1600 N N . LEU A 1 214 ? -17.488 6.741 30.032 1.00 88.81 214 LEU A N 1
ATOM 1601 C CA . LEU A 1 214 ? -16.943 6.171 28.790 1.00 88.81 214 LEU A CA 1
ATOM 1602 C C . LEU A 1 214 ? -17.805 6.480 27.559 1.00 88.81 214 LEU A C 1
ATOM 1604 O O . LEU A 1 214 ? -17.291 6.565 26.447 1.00 88.81 214 LEU A O 1
ATOM 1608 N N . LYS A 1 215 ? -19.118 6.635 27.738 1.00 91.44 215 LYS A N 1
ATOM 1609 C CA . LYS A 1 215 ? -20.017 7.063 26.668 1.00 91.44 215 LYS A CA 1
ATOM 1610 C C . LYS A 1 215 ? -19.791 8.532 26.311 1.00 91.44 215 LYS A C 1
ATOM 1612 O O . LYS A 1 215 ? -19.713 8.830 25.127 1.00 91.44 215 LYS A O 1
ATOM 1617 N N . GLU A 1 216 ? -19.682 9.415 27.305 1.00 91.88 216 GLU A N 1
ATOM 1618 C CA . GLU A 1 216 ? -19.424 10.848 27.086 1.00 91.88 216 GLU A CA 1
ATOM 1619 C C . GLU A 1 216 ? -18.104 11.073 26.342 1.00 91.88 216 GLU A C 1
ATOM 1621 O O . GLU A 1 216 ? -18.099 11.707 25.291 1.00 91.88 216 GLU A O 1
ATOM 1626 N N . ILE A 1 217 ? -17.003 10.487 26.829 1.00 93.19 217 ILE A N 1
ATOM 1627 C CA . ILE A 1 217 ? -15.695 10.643 26.176 1.00 93.19 217 ILE A CA 1
ATOM 1628 C C . ILE A 1 217 ? -15.691 10.039 24.765 1.00 93.19 217 ILE A C 1
ATOM 1630 O O . ILE A 1 217 ? -15.159 10.653 23.851 1.00 93.19 217 ILE A O 1
ATOM 1634 N N . GLY A 1 218 ? -16.327 8.879 24.555 1.00 92.44 218 GLY A N 1
ATOM 1635 C CA . GLY A 1 218 ? -16.420 8.268 23.227 1.00 92.44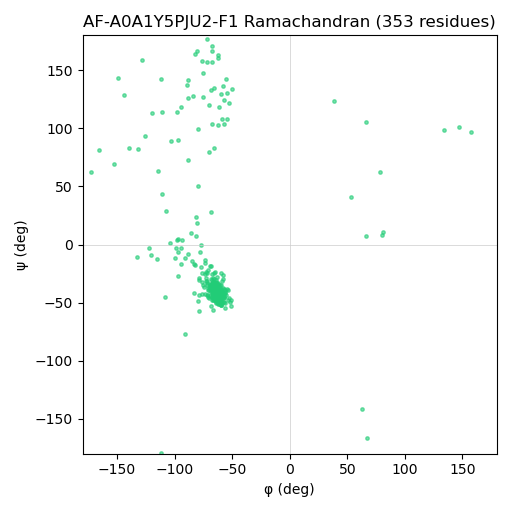 218 GLY A CA 1
ATOM 1636 C C . GLY A 1 218 ? -17.146 9.161 22.217 1.00 92.44 218 GLY A C 1
ATOM 1637 O O . GLY A 1 218 ? -16.702 9.279 21.082 1.00 92.44 218 GLY A O 1
ATOM 1638 N N . GLN A 1 219 ? -18.213 9.846 22.643 1.00 93.25 219 GLN A N 1
ATOM 1639 C CA . GLN A 1 219 ? -18.949 10.790 21.794 1.00 93.25 219 GLN A CA 1
ATOM 1640 C C . GLN A 1 219 ? -18.135 12.042 21.450 1.00 93.25 219 GLN A C 1
ATOM 1642 O O . GLN A 1 219 ? -18.228 12.525 20.326 1.00 93.25 219 GLN A O 1
ATOM 1647 N N . GLU A 1 220 ? -17.345 12.568 22.389 1.00 95.12 220 GLU A N 1
ATOM 1648 C CA . GLU A 1 220 ? -16.460 13.709 22.112 1.00 95.12 220 GLU A CA 1
ATOM 1649 C C . GLU A 1 220 ? -15.266 13.319 21.232 1.00 95.12 220 GLU A C 1
ATOM 1651 O O . GLU A 1 220 ? -14.832 14.110 20.400 1.00 95.12 220 GLU A O 1
ATOM 1656 N N . LEU A 1 221 ? -14.763 12.090 21.368 1.00 95.50 221 LEU A N 1
ATOM 1657 C CA . LEU A 1 221 ? -13.659 11.581 20.557 1.00 95.50 221 LEU A CA 1
ATOM 1658 C C . LEU A 1 221 ? -14.073 11.201 19.129 1.00 95.50 221 LEU A C 1
ATOM 1660 O O . LEU A 1 221 ? -13.216 11.195 18.248 1.00 95.50 221 LEU A O 1
ATOM 1664 N N . ASP A 1 222 ? -15.345 10.884 18.870 1.00 90.62 222 ASP A N 1
ATOM 1665 C CA . ASP A 1 222 ? -15.804 10.393 17.560 1.00 90.62 222 ASP A CA 1
ATOM 1666 C C . ASP A 1 222 ? -15.400 11.327 16.404 1.00 90.62 222 ASP A C 1
ATOM 1668 O O . ASP A 1 222 ? -14.855 10.865 15.403 1.00 90.62 222 ASP A O 1
ATOM 1672 N N . LEU A 1 223 ? -15.623 12.639 16.535 1.00 92.50 223 LEU A N 1
ATOM 1673 C CA . LEU A 1 223 ? -15.313 13.603 15.474 1.00 92.50 223 LEU A CA 1
ATOM 1674 C C . LEU A 1 223 ? -13.802 13.746 15.196 1.00 92.50 223 LEU A C 1
ATOM 1676 O O . LEU A 1 223 ? -13.410 13.548 14.045 1.00 92.50 223 LEU A O 1
ATOM 1680 N N . PRO A 1 224 ? -12.938 14.075 16.178 1.00 95.00 224 PRO A N 1
ATOM 1681 C CA . PRO A 1 224 ? -11.513 14.267 15.910 1.00 95.00 224 PRO A CA 1
ATOM 1682 C C . PRO A 1 224 ? -10.812 12.973 15.485 1.00 95.00 224 PRO A C 1
ATOM 1684 O O . PRO A 1 224 ? -9.924 13.008 14.637 1.00 95.00 224 PRO A O 1
ATOM 1687 N N . THR A 1 225 ? -11.235 11.815 16.005 1.00 94.75 225 THR A N 1
ATOM 1688 C CA . THR A 1 225 ? -10.660 10.525 15.590 1.00 94.75 225 THR A CA 1
ATOM 1689 C C . THR A 1 225 ? -11.073 10.133 14.171 1.00 94.75 225 THR A C 1
ATOM 1691 O O . THR A 1 225 ? -10.241 9.616 13.428 1.00 94.75 225 THR A O 1
ATOM 1694 N N . GLN A 1 226 ? -12.315 10.419 13.760 1.00 92.19 226 GLN A N 1
ATOM 1695 C CA . GLN A 1 226 ? -12.750 10.212 12.377 1.00 92.19 226 GLN A CA 1
ATOM 1696 C C . GLN A 1 226 ? -12.024 11.155 11.414 1.00 92.19 226 GLN A C 1
ATOM 1698 O O . GLN A 1 226 ? -11.503 10.689 10.409 1.00 92.19 226 GLN A O 1
ATOM 1703 N N . ARG A 1 227 ? -11.921 12.449 11.748 1.00 95.50 227 ARG A N 1
ATOM 1704 C CA . ARG A 1 227 ? -11.164 13.423 10.943 1.00 95.50 227 ARG A CA 1
ATOM 1705 C C . ARG A 1 227 ? -9.710 12.997 10.762 1.00 95.50 227 ARG A C 1
ATOM 1707 O O . ARG A 1 227 ? -9.193 13.078 9.657 1.00 95.50 227 ARG A O 1
ATOM 1714 N N . PHE A 1 228 ? -9.074 12.498 11.822 1.00 94.50 228 PHE A N 1
ATOM 1715 C CA . PHE A 1 228 ? -7.722 11.950 11.735 1.00 94.50 228 PHE A CA 1
ATOM 1716 C C . PHE A 1 228 ? -7.627 10.772 10.755 1.00 94.50 228 PHE A C 1
ATOM 1718 O O . PHE A 1 228 ? -6.691 10.728 9.963 1.00 94.50 228 PHE A O 1
ATOM 1725 N N . LEU A 1 229 ? -8.579 9.830 10.785 1.00 91.50 229 LEU A N 1
ATOM 1726 C CA . LEU A 1 229 ? -8.604 8.709 9.840 1.00 91.50 229 LEU A CA 1
ATOM 1727 C C . LEU A 1 229 ? -8.783 9.187 8.393 1.00 91.50 229 LEU A C 1
ATOM 1729 O O . LEU A 1 229 ? -8.091 8.692 7.508 1.00 91.50 229 LEU A O 1
ATOM 1733 N N . ASP A 1 230 ? -9.694 10.129 8.160 1.00 87.12 230 ASP A N 1
ATOM 1734 C CA . ASP A 1 230 ? -9.969 10.663 6.825 1.00 87.12 230 ASP A CA 1
ATOM 1735 C C . ASP A 1 230 ? -8.720 11.373 6.267 1.00 87.12 230 ASP A C 1
ATOM 1737 O O . ASP A 1 230 ? -8.256 11.036 5.180 1.00 87.12 230 ASP A O 1
ATOM 1741 N N . LEU A 1 231 ? -8.081 12.231 7.071 1.00 91.25 231 LEU A N 1
ATOM 1742 C CA . LEU A 1 231 ? -6.813 12.882 6.720 1.00 91.25 231 LEU A CA 1
ATOM 1743 C C . LEU A 1 231 ? -5.671 11.883 6.500 1.00 91.25 231 LEU A C 1
ATOM 1745 O O . LEU A 1 231 ? -4.848 12.079 5.613 1.00 91.25 231 LEU A O 1
ATOM 1749 N N . ALA A 1 232 ? -5.608 10.799 7.278 1.00 88.69 232 ALA A N 1
ATOM 1750 C CA . ALA A 1 232 ? -4.602 9.759 7.086 1.00 88.69 232 ALA A CA 1
ATOM 1751 C C . ALA A 1 232 ? -4.791 9.006 5.756 1.00 88.69 232 ALA A C 1
ATOM 1753 O O . ALA A 1 232 ? -3.806 8.592 5.148 1.00 88.69 232 ALA A O 1
ATOM 1754 N N . ASN A 1 233 ? -6.033 8.846 5.283 1.00 84.00 233 ASN A N 1
ATOM 1755 C CA . ASN A 1 233 ? -6.304 8.295 3.954 1.00 84.00 233 ASN A CA 1
ATOM 1756 C C . ASN A 1 233 ? -5.870 9.266 2.848 1.00 84.00 233 ASN A C 1
ATOM 1758 O O . ASN A 1 233 ? -5.207 8.841 1.901 1.00 84.00 233 ASN A O 1
ATOM 1762 N N . ASP A 1 234 ? -6.187 10.556 2.994 1.00 83.06 234 ASP A N 1
ATOM 1763 C CA . ASP A 1 234 ? -5.771 11.600 2.049 1.00 83.06 234 ASP A CA 1
ATOM 1764 C C . ASP A 1 234 ? -4.245 11.719 1.986 1.00 83.06 234 ASP A C 1
ATOM 1766 O O . ASP A 1 234 ? -3.667 11.830 0.907 1.00 83.06 234 ASP A O 1
ATOM 1770 N N . TYR A 1 235 ? -3.579 11.620 3.136 1.00 85.81 235 TYR A N 1
ATOM 1771 C CA . TYR A 1 235 ? -2.126 11.566 3.244 1.00 85.81 235 TYR A CA 1
ATOM 1772 C C . TYR A 1 235 ? -1.542 10.415 2.417 1.00 85.81 235 TYR A C 1
ATOM 1774 O O . TYR A 1 235 ? -0.653 10.638 1.597 1.00 85.81 235 TYR A O 1
ATOM 1782 N N . THR A 1 236 ? -2.062 9.192 2.564 1.00 81.00 236 THR A N 1
ATOM 1783 C CA . THR A 1 236 ? -1.605 8.046 1.764 1.00 81.00 236 THR A CA 1
ATOM 1784 C C . THR A 1 236 ? -1.861 8.251 0.267 1.00 81.00 236 THR A C 1
ATOM 1786 O O . THR A 1 236 ? -0.994 7.919 -0.540 1.00 81.00 236 THR A O 1
ATOM 1789 N N . ALA A 1 237 ? -3.005 8.824 -0.117 1.00 78.75 237 ALA A N 1
ATOM 1790 C CA . ALA A 1 237 ? -3.304 9.132 -1.517 1.00 78.75 237 ALA A CA 1
ATOM 1791 C C . ALA A 1 237 ? -2.331 10.171 -2.103 1.00 78.75 237 ALA A C 1
ATOM 1793 O O . ALA A 1 237 ? -1.835 9.995 -3.214 1.00 78.75 237 ALA A O 1
ATOM 1794 N N . GLN A 1 238 ? -1.984 11.209 -1.340 1.00 81.44 238 GLN A N 1
ATOM 1795 C CA . GLN A 1 238 ? -0.989 12.201 -1.757 1.00 81.44 238 GLN A CA 1
ATOM 1796 C C . GLN A 1 238 ? 0.415 11.603 -1.865 1.00 81.44 238 GLN A C 1
ATOM 1798 O O . GLN A 1 238 ? 1.144 11.930 -2.795 1.00 81.44 238 GLN A O 1
ATOM 1803 N N . MET A 1 239 ? 0.798 10.692 -0.966 1.00 83.19 239 MET A N 1
ATOM 1804 C CA . MET A 1 239 ? 2.091 10.000 -1.057 1.00 83.19 239 MET A CA 1
ATOM 1805 C C . MET A 1 239 ? 2.227 9.200 -2.360 1.00 83.19 239 MET A C 1
ATOM 1807 O O . MET A 1 239 ? 3.309 9.163 -2.939 1.00 83.19 239 MET A O 1
ATOM 1811 N N . VAL A 1 240 ? 1.131 8.620 -2.859 1.00 77.06 240 VAL A N 1
ATOM 1812 C CA . VAL A 1 240 ? 1.084 7.936 -4.161 1.00 77.06 240 VAL A CA 1
ATOM 1813 C C . VAL A 1 240 ? 1.320 8.905 -5.325 1.00 77.06 240 VAL A C 1
ATOM 1815 O O . VAL A 1 240 ? 2.124 8.608 -6.209 1.00 77.06 240 VAL A O 1
ATOM 1818 N N . GLU A 1 241 ? 0.645 10.058 -5.322 1.00 74.31 241 GLU A N 1
ATOM 1819 C CA . GLU A 1 241 ? 0.797 11.110 -6.342 1.00 74.31 241 GLU A CA 1
ATOM 1820 C C . GLU A 1 241 ? 2.236 11.655 -6.356 1.00 74.31 241 GLU A C 1
ATOM 1822 O O . GLU A 1 241 ? 2.885 11.702 -7.403 1.00 74.31 241 GLU A O 1
ATOM 1827 N N . LEU A 1 242 ? 2.778 11.960 -5.173 1.00 82.75 242 LEU A N 1
ATOM 1828 C CA . LEU A 1 242 ? 4.149 12.439 -4.999 1.00 82.75 242 LEU A CA 1
ATOM 1829 C C . LEU A 1 242 ? 5.196 11.420 -5.444 1.00 82.75 242 LEU A C 1
ATOM 1831 O O . LEU A 1 242 ? 6.241 11.815 -5.956 1.00 82.75 242 LEU A O 1
ATOM 1835 N N . ASN A 1 243 ? 4.932 10.122 -5.275 1.00 85.50 243 ASN A N 1
ATOM 1836 C CA . ASN A 1 243 ? 5.899 9.079 -5.603 1.00 85.50 243 ASN A CA 1
ATOM 1837 C C . ASN A 1 243 ? 6.335 9.129 -7.073 1.00 85.50 243 ASN A C 1
ATOM 1839 O O . ASN A 1 243 ? 7.508 8.931 -7.377 1.00 85.50 243 ASN A O 1
ATOM 1843 N N . GLN A 1 244 ? 5.408 9.437 -7.983 1.00 76.19 244 GLN A N 1
ATOM 1844 C CA . GLN A 1 244 ? 5.699 9.504 -9.415 1.00 76.19 244 GLN A CA 1
ATOM 1845 C C . GLN A 1 244 ? 6.638 10.667 -9.744 1.00 76.19 244 GLN A C 1
ATOM 1847 O O . GLN A 1 244 ? 7.645 10.470 -10.425 1.00 76.19 244 GLN A O 1
ATOM 1852 N N . GLY A 1 245 ? 6.346 11.863 -9.227 1.00 80.31 245 GLY A N 1
ATOM 1853 C CA . GLY A 1 245 ? 7.179 13.041 -9.462 1.00 80.31 245 GLY A CA 1
ATOM 1854 C C . GLY A 1 245 ? 8.517 12.989 -8.726 1.00 80.31 245 GLY A C 1
ATOM 1855 O O . GLY A 1 245 ? 9.531 13.382 -9.295 1.00 80.31 245 GLY A O 1
ATOM 1856 N N . MET A 1 246 ? 8.562 12.418 -7.517 1.00 83.50 246 MET A N 1
ATOM 1857 C CA . MET A 1 246 ? 9.818 12.181 -6.797 1.00 83.50 246 MET A CA 1
ATOM 1858 C C . MET A 1 246 ? 10.712 11.187 -7.537 1.00 83.50 246 MET A C 1
ATOM 1860 O O . MET A 1 246 ? 11.891 11.465 -7.725 1.00 83.50 246 MET A O 1
ATOM 1864 N N . ASN A 1 247 ? 10.168 10.072 -8.032 1.00 82.81 247 ASN A N 1
ATOM 1865 C CA . ASN A 1 247 ? 10.947 9.122 -8.826 1.00 82.81 247 ASN A CA 1
ATOM 1866 C C . ASN A 1 247 ? 11.421 9.735 -10.152 1.00 82.81 247 ASN A C 1
ATOM 1868 O O . ASN A 1 247 ? 12.563 9.503 -10.549 1.00 82.81 247 ASN A O 1
ATOM 1872 N N . ALA A 1 248 ? 10.588 10.547 -10.810 1.00 79.50 248 ALA A N 1
ATOM 1873 C CA . ALA A 1 248 ? 10.976 11.293 -12.005 1.00 79.50 248 ALA A CA 1
ATOM 1874 C C . ALA A 1 248 ? 12.125 12.273 -11.722 1.00 79.50 248 ALA A C 1
ATOM 1876 O O . ALA A 1 248 ? 13.105 12.286 -12.461 1.00 79.50 248 ALA A O 1
ATOM 1877 N N . LEU A 1 249 ? 12.031 13.038 -10.631 1.00 81.50 249 LEU A N 1
ATOM 1878 C CA . LEU A 1 249 ? 13.065 13.971 -10.190 1.00 81.50 249 LEU A CA 1
ATOM 1879 C C . LEU A 1 249 ? 14.370 13.244 -9.848 1.00 81.50 249 LEU A C 1
ATOM 1881 O O . LEU A 1 249 ? 15.432 13.684 -10.281 1.00 81.50 249 LEU A O 1
ATOM 1885 N N . ILE A 1 250 ? 14.280 12.104 -9.151 1.00 81.56 250 ILE A N 1
ATOM 1886 C CA . ILE A 1 250 ? 15.440 11.303 -8.735 1.00 81.56 250 ILE A CA 1
ATOM 1887 C C . ILE A 1 250 ? 16.272 10.818 -9.933 1.00 81.56 250 ILE A C 1
ATOM 1889 O O . ILE A 1 250 ? 17.497 10.742 -9.854 1.00 81.56 250 ILE A O 1
ATOM 1893 N N . HIS A 1 251 ? 15.607 10.503 -11.048 1.00 78.38 251 HIS A N 1
ATOM 1894 C CA . HIS A 1 251 ? 16.231 9.921 -12.239 1.00 78.38 251 HIS A CA 1
ATOM 1895 C C . HIS A 1 251 ? 16.418 10.919 -13.394 1.00 78.38 251 HIS A C 1
ATOM 1897 O O . HIS A 1 251 ? 16.887 10.520 -14.461 1.00 78.38 251 HIS A O 1
ATOM 1903 N N . LEU A 1 252 ? 16.046 12.195 -13.221 1.00 75.81 252 LEU A N 1
ATOM 1904 C CA . LEU A 1 252 ? 16.070 13.190 -14.299 1.00 75.81 252 LEU A CA 1
ATOM 1905 C C . LEU A 1 252 ? 17.494 13.492 -14.784 1.00 75.81 252 LEU A C 1
ATOM 1907 O O . LEU A 1 252 ? 17.725 13.633 -15.985 1.00 75.81 252 LEU A O 1
ATOM 1911 N N . GLN A 1 253 ? 18.441 13.603 -13.854 1.00 71.44 253 GLN A N 1
ATOM 1912 C CA . GLN A 1 253 ? 19.841 13.898 -14.138 1.00 71.44 253 GLN A CA 1
ATOM 1913 C C . GLN A 1 253 ? 20.732 13.232 -13.088 1.00 71.44 253 GLN A C 1
ATOM 1915 O O . GLN A 1 253 ? 20.375 13.172 -11.912 1.00 71.44 253 GLN A O 1
ATOM 1920 N N . SER A 1 254 ? 21.902 12.744 -13.506 1.00 74.00 254 SER A N 1
ATOM 1921 C CA . SER A 1 254 ? 22.906 12.228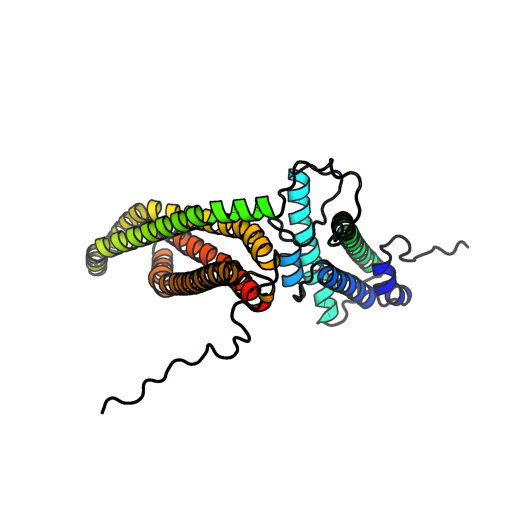 -12.574 1.00 74.00 254 SER A CA 1
ATOM 1922 C C . SER A 1 254 ? 23.442 13.356 -11.693 1.00 74.00 254 SER A C 1
ATOM 1924 O O . SER A 1 254 ? 23.787 14.426 -12.200 1.00 74.00 254 SER A O 1
ATOM 1926 N N . PHE A 1 255 ? 23.558 13.115 -10.386 1.00 74.94 255 PHE A N 1
ATOM 1927 C CA . PHE A 1 255 ? 24.046 14.107 -9.426 1.00 74.94 255 PHE A CA 1
ATOM 1928 C C . PHE A 1 255 ? 25.435 14.655 -9.798 1.00 74.94 255 PHE A C 1
ATOM 1930 O O . PHE A 1 255 ? 25.675 15.860 -9.720 1.00 74.94 255 PHE A O 1
ATOM 1937 N N . ASP A 1 256 ? 26.326 13.796 -10.299 1.00 75.25 256 ASP A N 1
ATOM 1938 C CA . ASP A 1 256 ? 27.691 14.166 -10.706 1.00 75.25 256 ASP A CA 1
ATOM 1939 C C . ASP A 1 256 ? 27.738 15.061 -11.958 1.00 75.25 256 ASP A C 1
ATOM 1941 O O . ASP A 1 256 ? 28.746 15.717 -12.226 1.00 75.25 256 ASP A O 1
ATOM 1945 N N . GLU A 1 257 ? 26.652 15.095 -12.732 1.00 78.19 257 GLU A N 1
ATOM 1946 C CA . GLU A 1 257 ? 26.528 15.879 -13.965 1.00 78.19 257 GLU A CA 1
ATOM 1947 C C . GLU A 1 257 ? 25.827 17.228 -13.737 1.00 78.19 257 GLU A C 1
ATOM 1949 O O . GLU A 1 257 ? 25.736 18.039 -14.662 1.00 78.19 257 GLU A O 1
ATOM 1954 N N . MET A 1 258 ? 25.312 17.475 -12.528 1.00 80.62 258 MET A N 1
ATOM 1955 C CA . MET A 1 258 ? 24.633 18.716 -12.151 1.00 80.62 258 MET A CA 1
ATOM 1956 C C . MET A 1 258 ? 25.620 19.867 -11.907 1.00 80.62 258 MET A C 1
ATOM 1958 O O . MET A 1 258 ? 26.796 19.669 -11.594 1.00 80.62 258 MET A O 1
ATOM 1962 N N . SER A 1 259 ? 25.135 21.108 -12.017 1.00 83.56 259 SER A N 1
ATOM 1963 C CA . SER A 1 259 ? 25.912 22.268 -11.575 1.00 83.56 259 SER A CA 1
ATOM 1964 C C . SER A 1 259 ? 26.066 22.262 -10.046 1.00 83.56 259 SER A C 1
ATOM 1966 O O . SER A 1 259 ? 25.241 21.698 -9.336 1.00 83.56 259 SER A O 1
ATOM 1968 N N . VAL A 1 260 ? 27.093 22.930 -9.509 1.00 77.81 260 VAL A N 1
ATOM 1969 C CA . VAL A 1 260 ? 27.308 23.019 -8.046 1.00 77.81 260 VAL A CA 1
ATOM 1970 C C . VAL A 1 260 ? 26.109 23.653 -7.323 1.00 77.81 260 VAL A C 1
ATOM 1972 O O . VAL A 1 260 ? 25.822 23.313 -6.176 1.00 77.81 260 VAL A O 1
ATOM 1975 N N . GLU A 1 261 ? 25.404 24.574 -7.983 1.00 76.00 261 GLU A N 1
ATOM 1976 C CA . GLU A 1 261 ? 24.202 25.211 -7.439 1.00 76.00 261 GLU A CA 1
ATOM 1977 C C . GLU A 1 261 ? 23.022 24.230 -7.392 1.00 76.00 261 GLU A C 1
ATOM 1979 O O . GLU A 1 261 ? 22.379 24.102 -6.348 1.00 76.00 261 GLU A O 1
ATOM 1984 N N . ASP A 1 262 ? 22.800 23.474 -8.469 1.00 77.19 262 ASP A N 1
ATOM 1985 C CA . ASP A 1 262 ? 21.738 22.463 -8.540 1.00 77.19 262 ASP A CA 1
ATOM 1986 C C . ASP A 1 262 ? 22.011 21.298 -7.579 1.00 77.19 262 ASP A C 1
ATOM 1988 O O . ASP A 1 262 ? 21.106 20.851 -6.879 1.00 77.19 262 ASP A O 1
ATOM 1992 N N . GLN A 1 263 ? 23.272 20.871 -7.446 1.00 79.06 263 GLN A N 1
ATOM 1993 C CA . GLN A 1 263 ? 23.689 19.868 -6.459 1.00 79.06 263 GLN A CA 1
ATOM 1994 C C . GLN A 1 263 ? 23.331 20.293 -5.032 1.00 79.06 263 GLN A C 1
ATOM 1996 O O . GLN A 1 263 ? 22.845 19.478 -4.249 1.00 79.06 263 GLN A O 1
ATOM 2001 N N . ALA A 1 264 ? 23.538 21.566 -4.679 1.00 77.06 264 ALA A N 1
ATOM 2002 C CA . ALA A 1 264 ? 23.206 22.077 -3.351 1.00 77.06 264 ALA A CA 1
ATOM 2003 C C . ALA A 1 264 ? 21.690 22.075 -3.088 1.00 77.06 264 ALA A C 1
ATOM 2005 O O . ALA A 1 264 ? 21.257 21.726 -1.986 1.00 77.06 264 ALA A O 1
ATOM 2006 N N . GLN A 1 265 ? 20.878 22.428 -4.090 1.00 77.94 265 GLN A N 1
ATOM 2007 C CA . GLN A 1 265 ? 19.415 22.375 -3.992 1.00 77.94 265 GLN A CA 1
ATOM 2008 C C . GLN A 1 265 ? 18.912 20.932 -3.878 1.00 77.94 265 GLN A C 1
ATOM 2010 O O . GLN A 1 265 ? 18.054 20.627 -3.048 1.00 77.94 265 GLN A O 1
ATOM 2015 N N . TYR A 1 266 ? 19.501 20.030 -4.657 1.00 83.19 266 TYR A N 1
ATOM 2016 C CA . TYR A 1 266 ? 19.165 18.615 -4.663 1.00 83.19 266 TYR A CA 1
ATOM 2017 C C . TYR A 1 266 ? 19.531 17.923 -3.342 1.00 83.19 266 TYR A C 1
ATOM 2019 O O . TYR A 1 266 ? 18.720 17.195 -2.772 1.00 83.19 266 TYR A O 1
ATOM 2027 N N . LEU A 1 267 ? 20.708 18.235 -2.788 1.00 84.19 267 LEU A N 1
ATOM 2028 C CA . LEU A 1 267 ? 21.123 17.825 -1.442 1.00 84.19 267 LEU A CA 1
ATOM 2029 C C . LEU A 1 267 ? 20.145 18.307 -0.367 1.00 84.19 267 LEU A C 1
ATOM 2031 O O . LEU A 1 267 ? 19.781 17.546 0.528 1.00 84.19 267 LEU A O 1
ATOM 2035 N N . PHE A 1 268 ? 19.707 19.566 -0.445 1.00 84.25 268 PHE A N 1
ATOM 2036 C CA . PHE A 1 268 ? 18.751 20.124 0.510 1.00 84.25 268 PHE A CA 1
ATOM 2037 C C . PHE A 1 268 ? 17.400 19.397 0.464 1.00 84.25 268 PHE A C 1
ATOM 2039 O O . PHE A 1 268 ? 16.820 19.095 1.514 1.00 84.25 268 PHE A O 1
ATOM 2046 N N . LEU A 1 269 ? 16.908 19.080 -0.737 1.00 87.12 269 LEU A N 1
ATOM 2047 C CA . LEU A 1 269 ? 15.693 18.289 -0.920 1.00 87.12 269 LEU A CA 1
ATOM 2048 C C . LEU A 1 269 ? 15.851 16.883 -0.328 1.00 87.12 269 LEU A C 1
ATOM 2050 O O . LEU A 1 269 ? 15.017 16.463 0.476 1.00 87.12 269 LEU A O 1
ATOM 2054 N N . ALA A 1 270 ? 16.932 16.184 -0.674 1.00 87.69 270 ALA A N 1
ATOM 2055 C CA . ALA A 1 270 ? 17.216 14.841 -0.181 1.00 87.69 270 ALA A CA 1
ATOM 2056 C C . ALA A 1 270 ? 17.270 14.809 1.358 1.00 87.69 270 ALA A C 1
ATOM 2058 O O . ALA A 1 270 ? 16.637 13.966 2.000 1.00 87.69 270 ALA A O 1
ATOM 2059 N N . GLU A 1 271 ? 17.945 15.782 1.975 1.00 88.25 271 GLU A N 1
ATOM 2060 C CA . GLU A 1 271 ? 18.053 15.893 3.431 1.00 88.25 271 GLU A CA 1
ATOM 2061 C C . GLU A 1 271 ? 16.711 16.216 4.106 1.00 88.25 271 GLU A C 1
ATOM 2063 O O . GLU A 1 271 ? 16.401 15.702 5.189 1.00 88.25 271 GLU A O 1
ATOM 2068 N N . SER A 1 272 ? 15.870 17.013 3.444 1.00 87.62 272 SER A N 1
ATOM 2069 C CA . SER A 1 272 ? 14.506 17.293 3.896 1.00 87.62 272 SER A CA 1
ATOM 2070 C C . SER A 1 272 ? 13.644 16.028 3.876 1.00 87.62 272 SER A C 1
ATOM 2072 O O . SER A 1 272 ? 12.960 15.738 4.860 1.00 87.62 272 SER A O 1
ATOM 2074 N N . VAL A 1 273 ? 13.730 15.222 2.812 1.00 89.75 273 VAL A N 1
ATOM 2075 C CA . VAL A 1 273 ? 13.031 13.931 2.703 1.00 89.75 273 VAL A CA 1
ATOM 2076 C C . VAL A 1 273 ? 13.514 12.948 3.774 1.00 89.75 273 VAL A C 1
ATOM 2078 O O . VAL A 1 273 ? 12.693 12.322 4.446 1.00 89.75 273 VAL A O 1
ATOM 2081 N N . ARG A 1 274 ? 14.828 12.862 4.013 1.00 91.25 274 ARG A N 1
ATOM 2082 C CA . ARG A 1 274 ? 15.417 12.026 5.074 1.00 91.25 274 ARG A CA 1
ATOM 2083 C C . ARG A 1 274 ? 14.932 12.436 6.467 1.00 91.25 274 ARG A C 1
ATOM 2085 O O . ARG A 1 274 ? 14.564 11.588 7.280 1.00 91.25 274 ARG A O 1
ATOM 2092 N N . THR A 1 275 ? 14.870 13.739 6.728 1.00 90.31 275 THR A N 1
ATOM 2093 C CA . THR A 1 275 ? 14.362 14.286 7.993 1.00 90.31 275 THR A CA 1
ATOM 2094 C C . THR A 1 275 ? 12.876 13.975 8.185 1.00 90.31 275 THR A C 1
ATOM 2096 O O . THR A 1 275 ? 12.468 13.570 9.276 1.00 90.31 275 THR A O 1
ATOM 2099 N N . LEU A 1 276 ? 12.071 14.122 7.128 1.00 88.81 276 LEU A N 1
ATOM 2100 C CA . LEU A 1 276 ? 10.642 13.796 7.129 1.00 88.81 276 LEU A CA 1
ATOM 2101 C C . LEU A 1 276 ? 10.395 12.305 7.381 1.00 88.81 276 LEU A C 1
ATOM 2103 O O . LEU A 1 276 ? 9.577 11.971 8.239 1.00 88.81 276 LEU A O 1
ATOM 2107 N N . ARG A 1 277 ? 11.146 11.420 6.713 1.00 91.38 277 ARG A N 1
ATOM 2108 C CA . ARG A 1 277 ? 11.125 9.967 6.942 1.00 91.38 277 ARG A CA 1
ATOM 2109 C C . ARG A 1 277 ? 11.299 9.638 8.424 1.00 91.38 277 ARG A C 1
ATOM 2111 O O . ARG A 1 277 ? 10.489 8.916 9.004 1.00 91.38 277 ARG A O 1
ATOM 2118 N N . ASP A 1 278 ? 12.349 10.180 9.040 1.00 90.44 278 ASP A N 1
ATOM 2119 C CA . ASP A 1 278 ? 12.696 9.885 10.433 1.00 90.44 278 ASP A CA 1
ATOM 2120 C C . ASP A 1 278 ? 11.685 10.475 11.417 1.00 90.44 278 ASP A C 1
ATOM 2122 O O . ASP A 1 278 ? 11.371 9.867 12.444 1.00 90.44 278 ASP A O 1
ATOM 2126 N N . ALA A 1 279 ? 11.174 11.672 11.123 1.00 89.19 279 ALA A N 1
ATOM 2127 C CA . ALA A 1 279 ? 10.130 12.301 11.918 1.00 89.19 279 ALA A CA 1
ATOM 2128 C C . ALA A 1 279 ? 8.828 11.489 11.875 1.00 89.19 279 ALA A C 1
ATOM 2130 O O . ALA A 1 279 ? 8.256 11.227 12.934 1.00 89.19 279 ALA A O 1
ATOM 2131 N N . SER A 1 280 ? 8.410 11.041 10.686 1.00 86.38 280 SER A N 1
ATOM 2132 C CA . SER A 1 280 ? 7.213 10.218 10.494 1.00 86.38 280 SER A CA 1
ATOM 2133 C C . SER A 1 280 ? 7.320 8.889 11.243 1.00 86.38 280 SER A C 1
ATOM 2135 O O . SER A 1 280 ? 6.468 8.581 12.080 1.00 86.38 280 SER A O 1
ATOM 2137 N N . ALA A 1 281 ? 8.423 8.154 11.054 1.00 88.56 281 ALA A N 1
ATOM 2138 C CA . ALA A 1 281 ? 8.651 6.873 11.721 1.00 88.56 281 ALA A CA 1
ATOM 2139 C C . ALA A 1 281 ? 8.590 6.996 13.256 1.00 88.56 281 ALA A C 1
ATOM 2141 O O . ALA A 1 281 ? 7.912 6.212 13.925 1.00 88.56 281 ALA A O 1
ATOM 2142 N N . ARG A 1 282 ? 9.239 8.024 13.826 1.00 90.19 282 ARG A N 1
ATOM 2143 C CA . ARG A 1 282 ? 9.186 8.294 15.274 1.00 90.19 282 ARG A CA 1
ATOM 2144 C C . ARG A 1 282 ? 7.787 8.679 15.750 1.00 90.19 282 ARG A C 1
ATOM 2146 O O . ARG A 1 282 ? 7.388 8.262 16.837 1.00 90.19 282 ARG A O 1
ATOM 2153 N N . ALA A 1 283 ? 7.056 9.480 14.976 1.00 86.94 283 ALA A N 1
ATOM 2154 C CA . ALA A 1 283 ? 5.706 9.902 15.330 1.00 86.94 283 ALA A CA 1
ATOM 2155 C C . ALA A 1 283 ? 4.745 8.705 15.374 1.00 86.94 283 ALA A C 1
ATOM 2157 O O . ALA A 1 283 ? 4.042 8.527 16.368 1.00 86.94 283 ALA A O 1
ATOM 2158 N N . VAL A 1 284 ? 4.769 7.845 14.351 1.00 88.12 284 VAL A N 1
ATOM 2159 C CA . VAL A 1 284 ? 3.938 6.633 14.294 1.00 88.12 284 VAL A CA 1
ATOM 2160 C C . VAL A 1 284 ? 4.230 5.711 15.477 1.00 88.12 284 VAL A C 1
ATOM 2162 O O . VAL A 1 284 ? 3.293 5.262 16.137 1.00 88.12 284 VAL A O 1
ATOM 2165 N N . GLU A 1 285 ? 5.505 5.471 15.789 1.00 89.12 285 GLU A N 1
ATOM 2166 C CA . GLU A 1 285 ? 5.905 4.615 16.913 1.00 89.12 285 GLU A CA 1
ATOM 2167 C C . GLU A 1 285 ? 5.465 5.191 18.270 1.00 89.12 285 GLU A C 1
ATOM 2169 O O . GLU A 1 285 ? 4.898 4.487 19.109 1.00 89.12 285 GLU A O 1
ATOM 2174 N N . SER A 1 286 ? 5.663 6.497 18.474 1.00 88.19 286 SER A N 1
ATOM 2175 C CA . SER A 1 286 ? 5.255 7.202 19.695 1.00 88.19 286 SER A CA 1
ATOM 2176 C C . SER A 1 286 ? 3.743 7.113 19.930 1.00 88.19 286 SER A C 1
ATOM 2178 O O . SER A 1 286 ? 3.285 6.795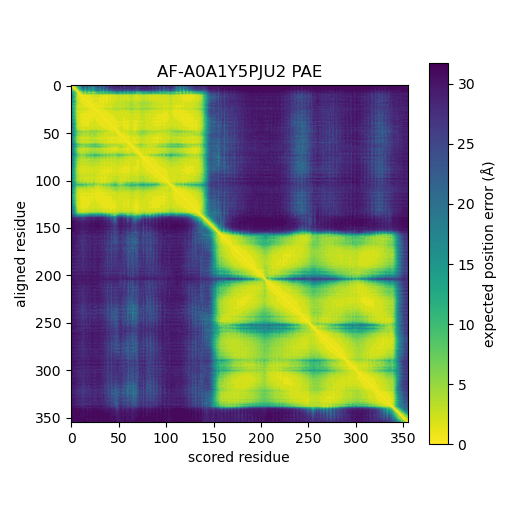 21.032 1.00 88.19 286 SER A O 1
ATOM 2180 N N . VAL A 1 287 ? 2.937 7.336 18.885 1.00 85.19 287 VAL A N 1
ATOM 2181 C CA . VAL A 1 287 ? 1.475 7.289 19.012 1.00 85.19 287 VAL A CA 1
ATOM 2182 C C . VAL A 1 287 ? 0.975 5.846 19.139 1.00 85.19 287 VAL A C 1
ATOM 2184 O O . VAL A 1 287 ? 0.053 5.598 19.920 1.00 85.19 287 VAL A O 1
ATOM 2187 N N . ALA A 1 288 ? 1.586 4.885 18.439 1.00 85.62 288 ALA A N 1
ATOM 2188 C CA . ALA A 1 288 ? 1.223 3.472 18.529 1.00 85.62 288 ALA A CA 1
ATOM 2189 C C . ALA A 1 288 ? 1.458 2.891 19.934 1.00 85.62 288 ALA A C 1
ATOM 2191 O O . ALA A 1 288 ? 0.551 2.260 20.479 1.00 85.62 288 ALA A O 1
ATOM 2192 N N . SER A 1 289 ? 2.631 3.142 20.523 1.00 85.88 289 SER A N 1
ATOM 2193 C CA . SER A 1 289 ? 3.009 2.629 21.849 1.00 85.88 289 SER A CA 1
ATOM 2194 C C . SER A 1 289 ? 2.280 3.322 23.007 1.00 85.88 289 SER A C 1
ATOM 2196 O O . SER A 1 289 ? 1.997 2.691 24.019 1.00 85.88 289 SER A O 1
ATOM 2198 N N . GLY A 1 290 ? 1.936 4.607 22.880 1.00 83.62 290 GLY A N 1
ATOM 2199 C CA . GLY A 1 290 ? 1.208 5.335 23.923 1.00 83.62 290 GLY A CA 1
ATOM 2200 C C . GLY A 1 290 ? -0.313 5.274 23.767 1.00 83.62 290 GLY A C 1
ATOM 2201 O O . GLY A 1 290 ? -1.034 4.584 24.498 1.00 83.62 290 GLY A O 1
ATOM 2202 N N . LEU A 1 291 ? -0.820 6.073 22.827 1.00 79.31 291 LEU A N 1
ATOM 2203 C CA . LEU A 1 291 ? -2.254 6.288 22.631 1.00 79.31 291 LEU A CA 1
ATOM 2204 C C . LEU A 1 291 ? -2.934 5.045 22.040 1.00 79.31 291 LEU A C 1
ATOM 2206 O O . LEU A 1 291 ? -4.037 4.696 22.456 1.00 79.31 291 LEU A O 1
ATOM 2210 N N . GLY A 1 292 ? -2.266 4.361 21.107 1.00 81.25 292 GLY A N 1
ATOM 2211 C CA . GLY A 1 292 ? -2.784 3.180 20.418 1.00 81.25 292 GLY A CA 1
ATOM 2212 C C . GLY A 1 292 ? -3.120 2.025 21.363 1.00 81.25 292 GLY A C 1
ATOM 2213 O O . GLY A 1 292 ? -4.242 1.514 21.320 1.00 81.25 292 GLY A O 1
ATOM 2214 N N . GLU A 1 293 ? -2.195 1.648 22.253 1.00 85.50 293 GLU A N 1
ATOM 2215 C CA . GLU A 1 293 ? -2.437 0.610 23.269 1.00 85.50 293 GLU A CA 1
ATOM 2216 C C . GLU A 1 293 ? -3.590 0.994 24.205 1.00 85.50 293 GLU A C 1
ATOM 2218 O O . GLU A 1 293 ? -4.539 0.229 24.380 1.00 85.50 293 GLU A O 1
ATOM 2223 N N . SER A 1 294 ? -3.581 2.233 24.707 1.00 85.25 294 SER A N 1
ATOM 2224 C CA . SER A 1 294 ? -4.628 2.735 25.607 1.00 85.25 294 SER A CA 1
ATOM 2225 C C . SER A 1 294 ? -6.022 2.690 24.965 1.00 85.25 294 SER A C 1
ATOM 2227 O O . SER A 1 294 ? -7.003 2.307 25.605 1.00 85.25 294 SER A O 1
ATOM 2229 N N . PHE A 1 295 ? -6.138 3.063 23.688 1.00 86.75 295 PHE A N 1
ATOM 2230 C CA . PHE A 1 295 ? -7.410 3.027 22.962 1.00 86.75 295 PHE A CA 1
ATOM 2231 C C . PHE A 1 295 ? -7.886 1.596 22.693 1.00 86.75 295 PHE A C 1
ATOM 2233 O O . PHE A 1 295 ? -9.097 1.345 22.716 1.00 86.75 295 PHE A O 1
ATOM 2240 N N . LYS A 1 296 ? -6.966 0.654 22.464 1.00 86.81 296 LYS A N 1
ATOM 2241 C CA . LYS A 1 296 ? -7.298 -0.762 22.289 1.00 86.81 296 LYS A CA 1
ATOM 2242 C C . LYS A 1 296 ? -7.913 -1.344 23.565 1.00 86.81 296 LYS A C 1
ATOM 2244 O O . LYS A 1 296 ? -9.017 -1.885 23.503 1.00 86.81 296 LYS A O 1
ATOM 2249 N N . ASP A 1 297 ? -7.268 -1.141 24.710 1.00 87.00 297 ASP A N 1
ATOM 2250 C CA . ASP A 1 297 ? -7.720 -1.681 25.998 1.00 87.00 297 ASP A CA 1
ATOM 2251 C C . ASP A 1 297 ? -9.114 -1.160 26.378 1.00 87.00 297 ASP A C 1
ATOM 2253 O O . ASP A 1 297 ? -10.002 -1.907 26.797 1.00 87.00 297 ASP A O 1
ATOM 2257 N N . VAL A 1 298 ? -9.362 0.138 26.182 1.00 83.56 298 VAL A N 1
ATOM 2258 C CA . VAL A 1 298 ? -10.652 0.743 26.540 1.00 83.56 298 VAL A CA 1
ATOM 2259 C C . VAL A 1 298 ? -11.775 0.322 25.571 1.00 83.56 298 VAL A C 1
ATOM 2261 O O . VAL A 1 298 ? -12.939 0.215 25.980 1.00 83.56 298 VAL A O 1
ATOM 2264 N N . ALA A 1 299 ? -11.464 0.019 24.306 1.00 86.38 299 ALA A N 1
ATOM 2265 C CA . ALA A 1 299 ? -12.439 -0.488 23.334 1.00 86.38 299 ALA A CA 1
ATOM 2266 C C . ALA A 1 299 ? -12.945 -1.906 23.653 1.00 86.38 299 ALA A C 1
ATOM 2268 O O . ALA A 1 299 ? -14.101 -2.231 23.347 1.00 86.38 299 ALA A O 1
ATOM 2269 N N . GLU A 1 300 ? -12.117 -2.738 24.292 1.00 87.06 300 GLU A N 1
ATOM 2270 C CA . GLU A 1 300 ? -12.535 -4.052 24.795 1.00 87.06 300 GLU A CA 1
ATOM 2271 C C . GLU A 1 300 ? -13.561 -3.910 25.928 1.00 87.06 300 GLU A C 1
ATOM 2273 O O . GLU A 1 300 ? -14.543 -4.654 25.990 1.00 87.06 300 GLU A O 1
ATOM 2278 N N . LEU A 1 301 ? -13.387 -2.890 26.772 1.00 82.88 301 LEU A N 1
ATOM 2279 C CA . LEU A 1 301 ? -14.233 -2.633 27.937 1.00 82.88 301 LEU A CA 1
ATOM 2280 C C . LEU A 1 301 ? -15.575 -1.968 27.592 1.00 82.88 301 LEU A C 1
ATOM 2282 O O . LEU A 1 301 ? -16.562 -2.175 28.302 1.00 82.88 301 LEU A O 1
ATOM 2286 N N . SER A 1 302 ? -15.646 -1.158 26.527 1.00 88.19 302 SER A N 1
ATOM 2287 C CA . SER A 1 302 ? -16.868 -0.428 26.165 1.00 88.19 302 SER A CA 1
ATOM 2288 C C . SER A 1 302 ? -17.089 -0.314 24.663 1.00 88.19 302 SER A C 1
ATOM 2290 O O . SER A 1 302 ? -16.272 0.223 23.917 1.00 88.19 302 SER A O 1
ATOM 2292 N N . LYS A 1 303 ? -18.300 -0.686 24.224 1.00 90.88 303 LYS A N 1
ATOM 2293 C CA . LYS A 1 303 ? -18.737 -0.506 22.831 1.00 90.88 303 LYS A CA 1
ATOM 2294 C C . LYS A 1 303 ? -18.685 0.949 22.354 1.00 90.88 303 LYS A C 1
ATOM 2296 O O . LYS A 1 303 ? -18.554 1.169 21.158 1.00 90.88 303 LYS A O 1
ATOM 2301 N N . HIS A 1 304 ? -18.790 1.917 23.269 1.00 90.62 304 HIS A N 1
ATOM 2302 C CA . HIS A 1 304 ? -18.771 3.347 22.945 1.00 90.62 304 HIS A CA 1
ATOM 2303 C C . HIS A 1 304 ? -17.381 3.860 22.560 1.00 90.62 304 HIS A C 1
ATOM 2305 O O . HIS A 1 304 ? -17.283 4.918 21.962 1.00 90.62 304 HIS A O 1
ATOM 2311 N N . MET A 1 305 ? -16.330 3.095 22.859 1.00 92.44 305 MET A N 1
ATOM 2312 C CA . MET A 1 305 ? -14.950 3.444 22.520 1.00 92.44 305 MET A CA 1
ATOM 2313 C C . MET A 1 305 ? -14.452 2.719 21.267 1.00 92.44 305 MET A C 1
ATOM 2315 O O . MET A 1 305 ? -13.448 3.109 20.690 1.00 92.44 305 MET A O 1
ATOM 2319 N N . ARG A 1 306 ? -15.181 1.706 20.776 1.00 92.56 306 ARG A N 1
ATOM 2320 C CA . ARG A 1 306 ? -14.763 0.912 19.609 1.00 92.56 306 ARG A CA 1
ATOM 2321 C C . ARG A 1 306 ? -14.597 1.744 18.348 1.00 92.56 306 ARG A C 1
ATOM 2323 O O . ARG A 1 306 ? -13.638 1.518 17.622 1.00 92.56 306 ARG A O 1
ATOM 2330 N N . ARG A 1 307 ? -15.516 2.673 18.074 1.00 93.12 307 ARG A N 1
ATOM 2331 C CA . ARG A 1 307 ? -15.445 3.513 16.873 1.00 93.12 307 ARG A CA 1
ATOM 2332 C C . ARG A 1 307 ? -14.256 4.488 16.945 1.00 93.12 307 ARG A C 1
ATOM 2334 O O . ARG A 1 307 ? -13.424 4.391 16.044 1.00 93.12 307 ARG A O 1
ATOM 2341 N N . PRO A 1 308 ? -14.081 5.293 18.014 1.00 92.62 308 PRO A N 1
ATOM 2342 C CA . PRO A 1 308 ? -12.899 6.144 18.161 1.00 92.62 308 PRO A CA 1
ATOM 2343 C C . PRO A 1 308 ? -11.575 5.375 18.084 1.00 92.62 308 PRO A C 1
ATOM 2345 O O . PRO A 1 308 ? -10.652 5.782 17.382 1.00 92.62 308 PRO A O 1
ATOM 2348 N N . SER A 1 309 ? -11.491 4.217 18.747 1.00 92.69 309 SER A N 1
ATOM 2349 C CA . SER A 1 309 ? -10.292 3.372 18.708 1.00 92.69 309 SER A CA 1
ATOM 2350 C C . SER A 1 309 ? -10.028 2.784 17.332 1.00 92.69 309 SER A C 1
ATOM 2352 O O . SER A 1 309 ? -8.881 2.759 16.900 1.00 92.69 309 SER A O 1
ATOM 2354 N N . THR A 1 310 ? -11.067 2.348 16.617 1.00 91.06 310 THR A N 1
ATOM 2355 C CA . THR A 1 310 ? -10.915 1.847 15.243 1.00 91.06 310 THR A CA 1
ATOM 2356 C C . THR A 1 310 ? -10.400 2.947 14.319 1.00 91.06 310 THR A C 1
ATOM 2358 O O . THR A 1 310 ? -9.526 2.681 13.501 1.00 91.06 310 THR A O 1
ATOM 2361 N N . ALA A 1 311 ? -10.891 4.179 14.478 1.00 91.69 311 ALA A N 1
ATOM 2362 C CA . ALA A 1 311 ? -10.466 5.311 13.665 1.00 91.69 311 ALA A CA 1
ATOM 2363 C C . ALA A 1 311 ? -8.996 5.693 13.917 1.00 91.69 311 ALA A C 1
ATOM 2365 O O . ALA A 1 311 ? -8.220 5.772 12.967 1.00 91.69 311 ALA A O 1
ATOM 2366 N N . ILE A 1 312 ? -8.573 5.814 15.183 1.00 92.81 312 ILE A N 1
ATOM 2367 C CA . ILE A 1 312 ? -7.163 6.073 15.531 1.00 92.81 312 ILE A CA 1
ATOM 2368 C C . ILE A 1 312 ? -6.242 4.954 15.039 1.00 92.81 312 ILE A C 1
ATOM 2370 O O . ILE A 1 312 ? -5.247 5.225 14.371 1.00 92.81 312 ILE A O 1
ATOM 2374 N N . LEU A 1 313 ? -6.567 3.692 15.340 1.00 90.31 313 LEU A N 1
ATOM 2375 C CA . LEU A 1 313 ? -5.736 2.554 14.932 1.00 90.31 313 LEU A CA 1
ATOM 2376 C C . LEU A 1 313 ? -5.674 2.415 13.405 1.00 90.31 313 LEU A C 1
ATOM 2378 O O . LEU A 1 313 ? -4.623 2.066 12.869 1.00 90.31 313 LEU A O 1
ATOM 2382 N N . GLY A 1 314 ? -6.775 2.718 12.713 1.00 89.06 314 GLY A N 1
ATOM 2383 C CA . GLY A 1 314 ? -6.834 2.795 11.257 1.00 89.06 314 GLY A CA 1
ATOM 2384 C C . GLY A 1 314 ? -5.912 3.881 10.706 1.00 89.06 314 GLY A C 1
ATOM 2385 O O . GLY A 1 314 ? -5.063 3.575 9.878 1.00 89.06 314 GLY A O 1
ATOM 2386 N N . GLY A 1 315 ? -5.991 5.113 11.216 1.00 88.00 315 GLY A N 1
ATOM 2387 C CA . GLY A 1 315 ? -5.134 6.207 10.749 1.00 88.00 315 GLY A CA 1
ATOM 2388 C C . GLY A 1 315 ? -3.644 5.931 10.984 1.00 88.00 315 GLY A C 1
ATOM 2389 O O . GLY A 1 315 ? -2.825 6.124 10.091 1.00 88.00 315 GLY A O 1
ATOM 2390 N N . LEU A 1 316 ? -3.286 5.352 12.137 1.00 88.69 316 LEU A N 1
ATOM 2391 C CA . LEU A 1 316 ? -1.908 4.923 12.418 1.00 88.69 316 LEU A CA 1
ATOM 2392 C C . LEU A 1 316 ? -1.417 3.816 11.480 1.00 88.69 316 LEU A C 1
ATOM 2394 O O . LEU A 1 316 ? -0.223 3.736 11.186 1.00 88.69 316 LEU A O 1
ATOM 2398 N N . LYS A 1 317 ? -2.317 2.936 11.027 1.00 87.88 317 LYS A N 1
ATOM 2399 C CA . LYS A 1 317 ? -2.000 1.931 10.012 1.00 87.88 317 LYS A CA 1
ATOM 2400 C C . LYS A 1 317 ? -1.685 2.606 8.676 1.00 87.88 317 LYS A C 1
ATOM 2402 O O . LYS A 1 317 ? -0.639 2.301 8.117 1.00 87.88 317 LYS A O 1
ATOM 2407 N N . GLN A 1 318 ? -2.510 3.555 8.231 1.00 85.88 318 GLN A N 1
ATOM 2408 C CA . GLN A 1 318 ? -2.295 4.291 6.976 1.00 85.88 318 GLN A CA 1
ATOM 2409 C C . GLN A 1 318 ? -0.972 5.067 6.978 1.00 85.88 318 GLN A C 1
ATOM 2411 O O . GLN A 1 318 ? -0.192 4.969 6.034 1.00 85.88 318 GLN A O 1
ATOM 2416 N N . MET A 1 319 ? -0.650 5.753 8.081 1.00 87.38 319 MET A N 1
ATOM 2417 C CA . MET A 1 319 ? 0.639 6.445 8.227 1.00 87.38 319 MET A CA 1
ATOM 2418 C C . MET A 1 319 ? 1.831 5.487 8.129 1.00 87.38 319 MET A C 1
ATOM 2420 O O . MET A 1 319 ? 2.844 5.808 7.516 1.00 87.38 319 MET A O 1
ATOM 2424 N N . ARG A 1 320 ? 1.714 4.288 8.707 1.00 86.62 320 ARG A N 1
ATOM 2425 C CA . ARG A 1 320 ? 2.756 3.258 8.618 1.00 86.62 320 ARG A CA 1
ATOM 2426 C C . ARG A 1 320 ? 2.890 2.694 7.206 1.00 86.62 320 ARG A C 1
ATOM 2428 O O . ARG A 1 320 ? 3.998 2.397 6.779 1.00 86.62 320 ARG A O 1
ATOM 2435 N N . GLU A 1 321 ? 1.778 2.545 6.492 1.00 82.56 321 GLU A N 1
ATOM 2436 C CA . GLU A 1 321 ? 1.754 2.102 5.092 1.00 82.56 321 GLU A CA 1
ATOM 2437 C C . GLU A 1 321 ? 2.347 3.145 4.135 1.00 82.56 321 GLU A C 1
ATOM 2439 O O . GLU A 1 321 ? 2.768 2.778 3.043 1.00 82.56 321 GLU A O 1
ATOM 2444 N N . ALA A 1 322 ? 2.454 4.410 4.552 1.00 81.44 322 ALA A N 1
ATOM 2445 C CA . ALA A 1 322 ? 3.140 5.454 3.797 1.00 81.44 322 ALA A CA 1
ATOM 2446 C C . ALA A 1 322 ? 4.672 5.470 3.994 1.00 81.44 322 ALA A C 1
ATOM 2448 O O . ALA A 1 322 ? 5.390 6.048 3.180 1.00 81.44 322 ALA A O 1
ATOM 2449 N N . GLN A 1 323 ? 5.191 4.825 5.044 1.00 85.88 323 GLN A N 1
ATOM 2450 C CA . GLN A 1 323 ? 6.627 4.794 5.348 1.00 85.88 323 GLN A CA 1
ATOM 2451 C C . GLN A 1 323 ? 7.508 4.262 4.195 1.00 85.88 323 GLN A C 1
ATOM 2453 O O . GLN A 1 323 ? 8.542 4.879 3.929 1.00 85.88 323 GLN A O 1
ATOM 2458 N N . PRO A 1 324 ? 7.118 3.194 3.465 1.00 86.31 324 PRO A N 1
ATOM 2459 C CA . PRO A 1 324 ? 7.916 2.669 2.360 1.00 86.31 324 PRO A CA 1
ATOM 2460 C C . PRO A 1 324 ? 8.199 3.681 1.244 1.00 86.31 324 PRO A C 1
ATOM 2462 O O . PRO A 1 324 ? 9.259 3.589 0.639 1.00 86.31 324 PRO A O 1
ATOM 2465 N N . TYR A 1 325 ? 7.318 4.660 0.997 1.00 86.31 325 TYR A N 1
ATOM 2466 C CA . TYR A 1 325 ? 7.565 5.699 -0.013 1.00 86.31 325 TYR A CA 1
ATOM 2467 C C . TYR A 1 325 ? 8.764 6.572 0.361 1.00 86.31 325 TYR A C 1
ATOM 2469 O O . TYR A 1 325 ? 9.633 6.826 -0.465 1.00 86.31 325 TYR A O 1
ATOM 2477 N N . TYR A 1 326 ? 8.865 6.986 1.628 1.00 86.62 326 TYR A N 1
ATOM 2478 C CA . TYR A 1 326 ? 10.033 7.737 2.083 1.00 86.62 326 TYR A CA 1
ATOM 2479 C C . TYR A 1 326 ? 11.308 6.899 2.044 1.00 86.62 326 TYR A C 1
ATOM 2481 O O . TYR A 1 326 ? 12.370 7.415 1.699 1.00 86.62 326 TYR A O 1
ATOM 2489 N N . ASP A 1 327 ? 11.217 5.621 2.416 1.00 84.75 327 ASP A N 1
ATOM 2490 C CA . ASP A 1 327 ? 12.361 4.713 2.378 1.00 84.75 327 ASP A CA 1
ATOM 2491 C C . ASP A 1 327 ? 12.847 4.512 0.932 1.00 84.75 327 ASP A C 1
ATOM 2493 O O . ASP A 1 327 ? 14.053 4.508 0.685 1.00 84.75 327 ASP A O 1
ATOM 2497 N N . GLU A 1 328 ? 11.918 4.412 -0.024 1.00 85.88 328 GLU A N 1
ATOM 2498 C CA . GLU A 1 328 ? 12.199 4.337 -1.458 1.00 85.88 328 GLU A CA 1
ATOM 2499 C 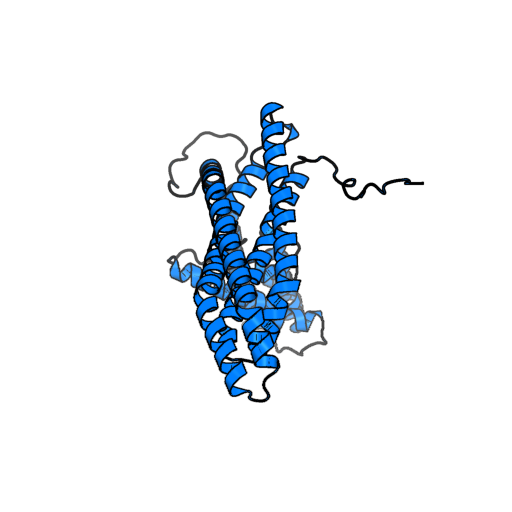C . GLU A 1 328 ? 12.840 5.626 -1.980 1.00 85.88 328 GLU A C 1
ATOM 2501 O O . GLU A 1 328 ? 13.875 5.549 -2.636 1.00 85.88 328 GLU A O 1
ATOM 2506 N N . TRP A 1 329 ? 12.312 6.806 -1.638 1.00 89.25 329 TRP A N 1
ATOM 2507 C CA . TRP A 1 329 ? 12.904 8.080 -2.065 1.00 89.25 329 TRP A CA 1
ATOM 2508 C C . TRP A 1 329 ? 14.307 8.276 -1.503 1.00 89.25 329 TRP A C 1
ATOM 2510 O O . TRP A 1 329 ? 15.218 8.648 -2.239 1.00 89.25 329 TRP A O 1
ATOM 2520 N N . VAL A 1 330 ? 14.513 7.990 -0.211 1.00 88.44 330 VAL A N 1
ATOM 2521 C CA . VAL A 1 330 ? 15.852 8.056 0.386 1.00 88.44 330 VAL A CA 1
ATOM 2522 C C . VAL A 1 330 ? 16.783 7.063 -0.298 1.00 88.44 330 VAL A C 1
ATOM 2524 O O . VAL A 1 330 ? 17.901 7.425 -0.645 1.00 88.44 330 VAL A O 1
ATOM 2527 N N . LYS A 1 331 ? 16.338 5.832 -0.558 1.00 86.31 331 LYS A N 1
ATOM 2528 C CA . LYS A 1 331 ? 17.152 4.883 -1.316 1.00 86.31 331 LYS A CA 1
ATOM 2529 C C . LYS A 1 331 ? 17.485 5.414 -2.715 1.00 86.31 331 LYS A C 1
ATOM 2531 O O . LYS A 1 331 ? 18.636 5.325 -3.119 1.00 86.31 331 LYS A O 1
ATOM 2536 N N . GLY A 1 332 ? 16.522 6.005 -3.418 1.00 85.12 332 GLY A N 1
ATOM 2537 C CA . GLY A 1 332 ? 16.733 6.591 -4.740 1.00 85.12 332 GLY A CA 1
ATOM 2538 C C . GLY A 1 332 ? 17.792 7.695 -4.734 1.00 85.12 332 GLY A C 1
ATOM 2539 O O . GLY A 1 332 ? 18.665 7.710 -5.593 1.00 85.12 332 GLY A O 1
ATOM 2540 N N . PHE A 1 333 ? 17.791 8.568 -3.725 1.00 87.25 333 PHE A N 1
ATOM 2541 C CA . PHE A 1 333 ? 18.841 9.577 -3.558 1.00 87.25 333 PHE A CA 1
ATOM 2542 C C . PHE A 1 333 ? 20.217 8.970 -3.219 1.00 87.25 333 PHE A C 1
ATOM 2544 O O . PHE A 1 333 ? 21.235 9.484 -3.684 1.00 87.25 333 PHE A O 1
ATOM 2551 N N . VAL A 1 334 ? 20.271 7.869 -2.457 1.00 85.31 334 VAL A N 1
ATOM 2552 C CA . VAL A 1 334 ? 21.521 7.112 -2.235 1.00 85.31 334 VAL A CA 1
ATOM 2553 C C . VAL A 1 334 ? 22.031 6.526 -3.552 1.00 85.31 334 VAL A C 1
ATOM 2555 O O . VAL A 1 334 ? 23.194 6.724 -3.894 1.00 85.31 334 VAL A O 1
ATOM 2558 N N . ASP A 1 335 ? 21.162 5.854 -4.308 1.00 83.62 335 ASP A N 1
ATOM 2559 C CA . ASP A 1 335 ? 21.502 5.223 -5.587 1.00 83.62 335 ASP A CA 1
ATOM 2560 C C . ASP A 1 335 ? 21.922 6.272 -6.641 1.00 83.62 335 ASP A C 1
ATOM 2562 O O . ASP A 1 335 ? 22.784 6.002 -7.477 1.00 83.62 335 ASP A O 1
ATOM 2566 N N . ALA A 1 336 ? 21.379 7.492 -6.558 1.00 82.19 336 ALA A N 1
ATOM 2567 C CA . ALA A 1 336 ? 21.773 8.647 -7.367 1.00 82.19 336 ALA A CA 1
ATOM 2568 C C . ALA A 1 336 ? 23.089 9.317 -6.914 1.00 82.19 336 ALA A C 1
ATOM 2570 O O . ALA A 1 336 ? 23.515 10.293 -7.528 1.00 82.19 336 ALA A O 1
ATOM 2571 N N . GLY A 1 337 ? 23.734 8.821 -5.851 1.00 83.31 337 GLY A N 1
ATOM 2572 C CA . GLY A 1 337 ? 25.044 9.287 -5.388 1.00 83.31 337 GLY A CA 1
ATOM 2573 C C . GLY A 1 337 ? 25.027 10.560 -4.538 1.00 83.31 337 GLY A C 1
ATOM 2574 O O . GLY A 1 337 ? 26.091 11.100 -4.242 1.00 83.31 337 GLY A O 1
ATOM 2575 N N . VAL A 1 338 ? 23.856 11.030 -4.096 1.00 84.50 338 VAL A N 1
ATOM 2576 C CA . VAL A 1 338 ? 23.702 12.334 -3.423 1.00 84.50 338 VAL A CA 1
ATOM 2577 C C . VAL A 1 338 ? 24.509 12.434 -2.127 1.00 84.50 338 VAL A C 1
ATOM 2579 O O . VAL A 1 338 ? 25.147 13.451 -1.873 1.00 84.50 338 VAL A O 1
ATOM 2582 N N . TRP A 1 339 ? 24.522 11.380 -1.307 1.00 82.56 339 TRP A N 1
ATOM 2583 C CA . TRP A 1 339 ? 25.236 11.370 -0.021 1.00 82.56 339 TRP A CA 1
ATOM 2584 C C . TRP A 1 339 ? 26.621 10.693 -0.071 1.00 82.56 339 TRP A C 1
ATOM 2586 O O . TRP A 1 339 ? 27.289 10.594 0.958 1.00 82.56 339 TRP A O 1
ATOM 2596 N N . GLY A 1 340 ? 27.089 10.255 -1.247 1.00 66.44 340 GLY A N 1
ATOM 2597 C CA . GLY A 1 340 ? 28.290 9.417 -1.378 1.00 66.44 340 GLY A CA 1
ATOM 2598 C C . GLY A 1 340 ? 28.117 8.005 -0.784 1.00 66.44 340 GLY A C 1
ATOM 2599 O O . GLY A 1 340 ? 27.001 7.581 -0.496 1.00 66.44 340 GLY A O 1
ATOM 2600 N N . ASP A 1 341 ? 29.218 7.259 -0.604 1.00 52.56 341 ASP A N 1
ATOM 2601 C CA . ASP A 1 341 ? 29.229 5.921 0.025 1.00 52.56 341 ASP A CA 1
ATOM 2602 C C . ASP A 1 341 ? 28.820 6.014 1.514 1.00 52.56 341 ASP A C 1
ATOM 2604 O O . ASP A 1 341 ? 29.655 6.055 2.423 1.00 52.56 341 ASP A O 1
ATOM 2608 N N . ASP A 1 342 ? 27.516 6.050 1.788 1.00 47.44 342 ASP A N 1
ATOM 2609 C CA . ASP A 1 342 ? 26.954 6.265 3.127 1.00 47.44 342 ASP A CA 1
ATOM 2610 C C . ASP A 1 342 ? 26.962 4.985 3.994 1.00 47.44 342 ASP A C 1
ATOM 2612 O O . ASP A 1 342 ? 25.981 4.571 4.610 1.00 47.44 342 ASP A O 1
ATOM 2616 N N . SER A 1 343 ? 28.125 4.333 4.059 1.00 39.25 343 SER A N 1
ATOM 2617 C CA . SER A 1 343 ? 28.435 3.252 5.004 1.00 39.25 343 SER A CA 1
ATOM 2618 C C . SER A 1 343 ? 28.951 3.772 6.356 1.00 39.25 343 SER A C 1
ATOM 2620 O O . SER A 1 343 ? 29.405 2.987 7.189 1.00 39.25 343 SER A O 1
ATOM 2622 N N . THR A 1 344 ? 28.879 5.087 6.615 1.00 37.72 344 THR A N 1
ATOM 2623 C CA . THR A 1 344 ? 29.471 5.702 7.821 1.00 37.72 344 THR A CA 1
ATOM 2624 C C . THR A 1 344 ? 28.500 6.473 8.725 1.00 37.72 344 THR A C 1
ATOM 2626 O O . THR A 1 344 ? 28.890 6.845 9.832 1.00 37.72 344 THR A O 1
ATOM 2629 N N . ALA A 1 345 ? 27.216 6.616 8.376 1.00 37.78 345 ALA A N 1
ATOM 2630 C CA . ALA A 1 345 ? 26.242 7.341 9.205 1.00 37.78 345 ALA A CA 1
ATOM 2631 C C . ALA A 1 345 ? 25.640 6.559 10.400 1.00 37.78 345 ALA A C 1
ATOM 2633 O O . ALA A 1 345 ? 24.638 6.984 10.975 1.00 37.78 345 ALA A O 1
ATOM 2634 N N . THR A 1 346 ? 26.257 5.460 10.852 1.00 35.81 346 THR A N 1
ATOM 2635 C CA . THR A 1 346 ? 25.962 4.849 12.167 1.00 35.81 346 THR A CA 1
ATOM 2636 C C . THR A 1 346 ? 27.162 4.938 13.104 1.00 35.81 346 THR A C 1
ATOM 2638 O O . THR A 1 346 ? 27.708 3.930 13.545 1.00 35.81 346 THR A O 1
ATOM 2641 N N . ALA A 1 347 ? 27.571 6.155 13.444 1.00 30.91 347 ALA A N 1
ATOM 2642 C CA . ALA A 1 347 ? 28.366 6.398 14.638 1.00 30.91 347 ALA A CA 1
ATOM 2643 C C . ALA A 1 347 ? 27.650 7.457 15.477 1.00 30.91 347 ALA A C 1
ATOM 2645 O O . ALA A 1 347 ? 27.815 8.658 15.282 1.00 30.91 347 ALA A O 1
ATOM 2646 N N . VAL A 1 348 ? 26.834 6.989 16.424 1.00 32.81 348 VAL A N 1
ATOM 2647 C CA . VAL A 1 348 ? 26.473 7.787 17.598 1.00 32.81 348 VAL A CA 1
ATOM 2648 C C . VAL A 1 348 ? 27.795 8.244 18.224 1.00 32.81 348 VAL A C 1
ATOM 2650 O O . VAL A 1 348 ? 28.609 7.378 18.560 1.00 32.81 348 VAL A O 1
ATOM 2653 N N . PRO A 1 349 ? 28.065 9.551 18.379 1.00 30.38 349 PRO A N 1
ATOM 2654 C CA . PRO A 1 349 ? 29.245 9.979 19.102 1.00 30.38 349 PRO A CA 1
ATOM 2655 C C . PRO A 1 349 ? 29.049 9.597 20.571 1.00 30.38 349 PRO A C 1
ATOM 2657 O O . PRO A 1 349 ? 28.281 10.217 21.307 1.00 30.38 349 PRO A O 1
ATOM 2660 N N . SER A 1 350 ? 29.732 8.532 20.986 1.00 36.00 350 SER A N 1
ATOM 2661 C CA . SER A 1 350 ? 29.972 8.206 22.386 1.00 36.00 350 SER A CA 1
ATOM 2662 C C . SER A 1 350 ? 30.680 9.400 23.015 1.00 36.00 350 SER A C 1
ATOM 2664 O O . SER A 1 350 ? 31.858 9.634 22.757 1.00 36.00 350 SER A O 1
ATOM 2666 N N . ASN A 1 351 ? 29.942 10.188 23.790 1.00 33.16 351 ASN A N 1
ATOM 2667 C CA . ASN A 1 351 ? 30.472 11.339 24.505 1.00 33.16 351 ASN A CA 1
ATOM 2668 C C . ASN A 1 351 ? 31.545 10.856 25.505 1.00 33.16 351 ASN A C 1
ATOM 2670 O O . ASN A 1 351 ? 31.202 10.061 26.388 1.00 33.16 351 ASN A O 1
ATOM 2674 N N . PRO A 1 352 ? 32.820 11.268 25.395 1.00 39.75 352 PRO A N 1
ATOM 2675 C CA . PRO A 1 352 ? 33.806 10.946 26.405 1.00 39.75 352 PRO A CA 1
ATOM 2676 C C . PRO A 1 352 ? 33.711 11.972 27.540 1.00 39.75 352 PRO A C 1
ATOM 2678 O O . PRO A 1 352 ? 33.774 13.176 27.321 1.00 39.75 352 PRO A O 1
ATOM 2681 N N . GLU A 1 353 ? 33.596 11.439 28.753 1.00 35.50 353 GLU A N 1
ATOM 2682 C CA . GLU A 1 353 ? 34.052 12.048 30.004 1.00 35.50 353 GLU A CA 1
ATOM 2683 C C . GLU A 1 353 ? 33.344 13.333 30.479 1.00 35.50 353 GLU A C 1
ATOM 2685 O O . GLU A 1 353 ? 33.635 14.456 30.078 1.00 35.50 353 GLU A O 1
ATOM 2690 N N . THR A 1 354 ? 32.502 13.165 31.503 1.00 38.97 354 THR A N 1
ATOM 2691 C CA . THR A 1 354 ? 32.506 14.102 32.635 1.00 38.97 354 THR A CA 1
ATOM 2692 C C . THR A 1 354 ? 33.045 13.355 33.848 1.00 38.97 354 THR A C 1
ATOM 2694 O O . THR A 1 354 ? 32.468 12.365 34.297 1.00 38.97 354 THR A O 1
ATOM 2697 N N . ASN A 1 355 ? 34.215 13.813 34.282 1.00 37.03 355 ASN A N 1
ATOM 2698 C CA . ASN A 1 355 ? 34.797 13.600 35.599 1.00 37.03 355 ASN A CA 1
ATOM 2699 C C . ASN A 1 355 ? 34.207 14.633 36.566 1.00 37.03 355 ASN A C 1
ATOM 2701 O O . ASN A 1 355 ? 34.025 15.789 36.110 1.00 37.03 355 ASN A O 1
#

Foldseek 3Di:
DPPPCPFLVVFAPLLCVQQRVCLVVLNLLSSLQRLLVSLQVLLCVLLVDPDDALVSLCACLPLVDHSFQLADPPDDPVSSSVCSVVVSCLNNCCRVPRHPCSVPHDDPSDDSVRSSVSSNSSRVSVNSSVVRVVVVVVPDDDDDDDDDDDDPDPPDQDLVSLLVQLVVLVVVLVVLVVLLVVLVVQLVVLVVVLVVVCVVQVPDPDVVSNQVSLLVSLVSLLVSLQSNLVSLVVNLVSLVSNLRNLLSVLPVDQLVPDDPVVLVVLLVVLVVLVVVLVVLVVVLVVCCVPVLVVLVVVVVVYVSSVNSNCSNVNSSVSSVVSSVSSVVSNVSCVVSCSPHPPPDPPDPPPDDDDD

pLDDT: mean 80.99, std 17.37, range [25.25, 98.31]

Organism: NCBI:txid171292

Nearest PDB structures (foldseek):
  3ma9-assembly1_A  TM=3.784E-01  e=6.067E+00  Human immunodeficiency virus 1

Solvent-accessible surface area (backbone atoms only — not comparable to full-atom values): 19492 Å² total; per-residue (Å²): 136,80,80,78,77,86,63,64,80,91,46,38,69,70,37,37,70,50,11,39,72,34,44,77,71,70,38,26,52,59,12,40,28,35,22,44,46,49,48,52,54,50,50,29,66,75,56,75,47,87,62,61,66,50,64,31,30,52,53,38,30,25,56,90,64,43,68,48,59,45,50,69,93,91,52,58,72,68,54,36,47,52,42,32,44,52,47,23,50,50,52,26,44,44,38,59,70,56,23,44,49,58,73,75,52,69,89,79,80,51,49,71,70,59,32,50,53,54,44,49,50,44,20,51,53,48,53,27,48,48,42,20,51,50,53,54,61,74,50,69,90,77,90,78,88,80,93,82,88,91,83,88,74,96,80,69,78,48,67,68,50,34,34,49,50,23,63,65,38,52,62,53,51,53,50,44,55,50,54,39,52,49,26,53,49,51,48,51,50,53,55,57,70,43,43,70,55,51,58,53,32,71,72,47,92,52,66,69,57,38,51,51,55,46,39,52,54,23,63,67,36,36,58,42,23,44,52,30,25,54,43,24,52,52,47,40,55,48,51,57,60,32,48,56,8,50,54,43,58,52,68,68,58,60,51,90,76,47,53,77,67,56,41,52,53,51,47,51,51,52,52,50,50,49,50,49,41,55,49,49,55,52,50,51,51,52,44,46,71,50,57,41,50,56,34,50,61,48,25,76,78,30,79,53,26,37,61,30,30,49,23,45,52,47,18,53,47,36,54,58,69,42,47,60,59,43,54,49,50,48,48,43,39,47,78,40,48,69,73,49,89,73,85,64,85,85,65,79,80,78,79,79,81,88,131

Secondary structure (DSSP, 8-state):
------S-TTS-HHHHHHHHHHHHTT-HHHHHHHHHHHHHHHHHHHH-----HHHHHHHHT-SSS-SS----TT--HHHHHHHHHHHHHHHHHHIIIIIHHHHHS------HHHHHHHHHHHHHHHHHHHHHHHHHHSS----S---S---S-TTSPPHHHHHHHHHHHHHHHHHHHHHHHHHHHHHHHHHHHHHHHHHHHHHSS-HHHHHHHHHHHHHHHHHHHHHHHHHHHHHHHHHHHHHHHHHHHHHHS-GGGS-HHHHHHHHHHHHHHHHHHHHHHHHHHHHIIIIIHHHHHHHHH-TTTHHHHHHHHHHHHHHHHHHHHHHHHHHHHHHTTTT-S-S------------

Sequence (355 aa):
MEKMTGGLGDLHPLVQAAGGPQFANGHYDDAVFNAFRAVEDRTKKLSGNSDIGKRLMSGVFNEQMPVLDITSPNCDDDQKADEREGFKFLFMGATLGLRNPRGHGPDLDTGEGEAREMLALASLLMRALDRAEQRSYLQPATSAEGAGSALQDDERPGTLDLIAVAEEGMPRLQAVIGEMTDCLSEVGAITTAYKPKLDRAARVTNMAGRLLVLKEIGQELDLPTQRFLDLANDYTAQMVELNQGMNALIHLQSFDEMSVEDQAQYLFLAESVRTLRDASARAVESVASGLGESFKDVAELSKHMRRPSTAILGGLKQMREAQPYYDEWVKGFVDAGVWGDDSTATAVPSNPETN

Radius of gyration: 27.48 Å; Cα contacts (8 Å, |Δi|>4): 343; chains: 1; bounding box: 58×69×80 Å

InterPro domains:
  IPR012654 Conserved hypothetical protein CHP02391 [PF09509] (11-129)
  IPR012654 Conserved hypothetical protein CHP02391 [TIGR02391] (11-134)

Mean predicted aligned error: 17.3 Å